Protein AF-A0A401GSC4-F1 (afdb_monomer)

Structure (mmCIF, N/CA/C/O backbone):
data_AF-A0A401GSC4-F1
#
_entry.id   AF-A0A401GSC4-F1
#
loop_
_atom_site.group_PDB
_atom_site.id
_atom_site.type_symbol
_atom_site.label_atom_id
_atom_site.label_alt_id
_atom_site.label_comp_id
_atom_site.label_asym_id
_atom_site.label_entity_id
_atom_site.label_seq_id
_atom_site.pdbx_PDB_ins_code
_atom_site.Cartn_x
_atom_site.Cartn_y
_atom_site.Cartn_z
_atom_site.occupancy
_atom_site.B_iso_or_equiv
_atom_site.auth_seq_id
_atom_site.auth_comp_id
_atom_site.auth_asym_id
_atom_site.auth_atom_id
_atom_site.pdbx_PDB_model_num
ATOM 1 N N . MET A 1 1 ? -40.783 -44.993 27.319 1.00 45.28 1 MET A N 1
ATOM 2 C CA . MET A 1 1 ? -39.338 -44.731 27.165 1.00 45.28 1 MET A CA 1
ATOM 3 C C . MET A 1 1 ? -39.199 -43.298 26.694 1.00 45.28 1 MET A C 1
ATOM 5 O O . MET A 1 1 ? -39.657 -42.994 25.603 1.00 45.28 1 MET A O 1
ATOM 9 N N . ALA A 1 2 ? -38.723 -42.415 27.570 1.00 45.34 2 ALA A N 1
ATOM 10 C CA . ALA A 1 2 ? -38.662 -40.976 27.348 1.00 45.34 2 ALA A CA 1
ATOM 11 C C . ALA A 1 2 ? -37.199 -40.558 27.156 1.00 45.34 2 ALA A C 1
ATOM 13 O O . ALA A 1 2 ? -36.375 -40.801 28.032 1.00 45.34 2 ALA A O 1
ATOM 14 N N . THR A 1 3 ? -36.890 -39.932 26.024 1.00 55.84 3 THR A N 1
ATOM 15 C CA . THR A 1 3 ? -35.621 -39.238 25.776 1.00 55.84 3 THR A CA 1
ATOM 16 C C . THR A 1 3 ? -35.940 -37.777 25.485 1.00 55.84 3 THR A C 1
ATOM 18 O O . THR A 1 3 ? -36.139 -37.391 24.335 1.00 55.84 3 THR A O 1
ATOM 21 N N . GLY A 1 4 ? -36.052 -36.985 26.552 1.00 47.22 4 GLY A N 1
ATOM 22 C CA . GLY A 1 4 ? -36.104 -35.527 26.499 1.00 47.22 4 GLY A CA 1
ATOM 23 C C . GLY A 1 4 ? -34.688 -34.973 26.601 1.00 47.22 4 GLY A C 1
ATOM 24 O O . GLY A 1 4 ? -34.132 -34.895 27.691 1.00 47.22 4 GLY A O 1
ATOM 25 N N . LEU A 1 5 ? -34.091 -34.638 25.459 1.00 50.06 5 LEU A N 1
ATOM 26 C CA . LEU A 1 5 ? -32.843 -33.882 25.374 1.00 50.06 5 LEU A CA 1
ATOM 27 C C . LEU A 1 5 ? -33.224 -32.409 25.202 1.00 50.06 5 LEU A C 1
ATOM 29 O O . LEU A 1 5 ? -33.290 -31.889 24.089 1.00 50.06 5 LEU A O 1
ATOM 33 N N . GLU A 1 6 ? -33.537 -31.750 26.316 1.00 52.38 6 GLU A N 1
ATOM 34 C CA . GLU A 1 6 ? -33.674 -30.298 26.338 1.00 52.38 6 GLU A CA 1
ATOM 35 C C . GLU A 1 6 ? -32.296 -29.675 26.090 1.00 52.38 6 GLU A C 1
ATOM 37 O O . GLU A 1 6 ? -31.413 -29.683 26.948 1.00 52.38 6 GLU A O 1
ATOM 42 N N . ARG A 1 7 ? -32.098 -29.128 24.884 1.00 47.34 7 ARG A N 1
ATOM 43 C CA . ARG A 1 7 ? -31.024 -28.170 24.586 1.00 47.34 7 ARG A CA 1
ATOM 44 C C . ARG A 1 7 ? -31.335 -26.850 25.294 1.00 47.34 7 ARG A C 1
ATOM 46 O O . ARG A 1 7 ? -31.703 -25.866 24.664 1.00 47.34 7 ARG A O 1
ATOM 53 N N . GLY A 1 8 ? -31.214 -26.849 26.614 1.00 58.56 8 GLY A N 1
ATOM 54 C CA . GLY A 1 8 ? -31.283 -25.661 27.448 1.00 58.56 8 GLY A CA 1
ATOM 55 C C . GLY A 1 8 ? -29.881 -25.216 27.829 1.00 58.56 8 GLY A C 1
ATOM 56 O O . GLY A 1 8 ? -29.339 -25.688 28.818 1.00 58.56 8 GLY A O 1
ATOM 57 N N . SER A 1 9 ? -29.291 -24.313 27.051 1.00 44.72 9 SER A N 1
ATOM 58 C CA . SER A 1 9 ? -28.415 -23.280 27.609 1.00 44.72 9 SER A CA 1
ATOM 59 C C . SER A 1 9 ? -28.206 -22.204 26.553 1.00 44.72 9 SER A C 1
ATOM 61 O O . SER A 1 9 ? -27.249 -22.226 25.778 1.00 44.72 9 SER A O 1
ATOM 63 N N . ALA A 1 10 ? -29.149 -21.263 26.502 1.00 51.91 10 ALA A N 1
ATOM 64 C CA . ALA A 1 10 ? -28.854 -19.927 26.018 1.00 51.91 10 ALA A CA 1
ATOM 65 C C . ALA A 1 10 ? -27.841 -19.340 27.007 1.00 51.91 10 ALA A C 1
ATOM 67 O O . ALA A 1 10 ? -28.217 -18.726 28.002 1.00 51.91 10 ALA A O 1
ATOM 68 N N . ALA A 1 11 ? -26.557 -19.638 26.797 1.00 56.50 11 ALA A N 1
ATOM 69 C CA . ALA A 1 11 ? -25.490 -18.994 27.536 1.00 56.50 11 ALA A CA 1
ATOM 70 C C . ALA A 1 11 ? -25.686 -17.494 27.327 1.00 56.50 11 ALA A C 1
ATOM 72 O O . ALA A 1 11 ? -25.583 -17.023 26.192 1.00 56.50 11 ALA A O 1
ATOM 73 N N . ALA A 1 12 ? -26.059 -16.791 28.400 1.00 60.50 12 ALA A N 1
ATOM 74 C CA . ALA A 1 12 ? -26.180 -15.345 28.410 1.00 60.50 12 ALA A CA 1
ATOM 75 C C . ALA A 1 12 ? -24.903 -14.794 27.776 1.00 60.50 12 ALA A C 1
ATOM 77 O O . ALA A 1 12 ? -23.806 -15.007 28.302 1.00 60.50 12 ALA A O 1
ATOM 78 N N . GLN A 1 13 ? -25.028 -14.223 26.575 1.00 61.62 13 GLN A N 1
ATOM 79 C CA . GLN A 1 13 ? -23.869 -13.657 25.910 1.00 61.62 13 GLN A CA 1
ATOM 80 C C . GLN A 1 13 ? -23.331 -12.558 26.830 1.00 61.62 13 GLN A C 1
ATOM 82 O O . GLN A 1 13 ? -24.131 -11.780 27.347 1.00 61.62 13 GLN A O 1
ATOM 87 N N . PRO A 1 14 ? -22.016 -12.532 27.102 1.00 68.69 14 PRO A N 1
ATOM 88 C CA . PRO A 1 14 ? -21.439 -11.524 27.979 1.00 68.69 14 PRO A CA 1
ATOM 89 C C . PRO A 1 14 ? -21.800 -10.133 27.458 1.00 68.69 14 PRO A C 1
ATOM 91 O O . PRO A 1 14 ? -21.720 -9.913 26.246 1.00 68.69 14 PRO A O 1
ATOM 94 N N . ASP A 1 15 ? -22.165 -9.216 28.362 1.00 88.50 15 ASP A N 1
ATOM 95 C CA . ASP A 1 15 ? -22.491 -7.836 28.006 1.00 88.50 15 ASP A CA 1
ATOM 96 C C . ASP A 1 15 ? -21.295 -7.241 27.263 1.00 88.50 15 ASP A C 1
ATOM 98 O O . ASP A 1 15 ? -20.204 -7.057 27.817 1.00 88.50 15 ASP A O 1
ATOM 102 N N . ALA A 1 16 ? -21.482 -7.025 25.970 1.00 92.38 16 ALA A N 1
ATOM 103 C CA . ALA A 1 16 ? -20.503 -6.447 25.077 1.00 92.38 16 ALA A CA 1
ATOM 104 C C . ALA A 1 16 ? -20.926 -5.014 24.777 1.00 92.38 16 ALA A C 1
ATOM 106 O O . ALA A 1 16 ? -22.113 -4.725 24.675 1.00 92.38 16 ALA A O 1
ATOM 107 N N . VAL A 1 17 ? -19.962 -4.111 24.646 1.00 93.88 17 VAL A N 1
ATOM 108 C CA . VAL A 1 17 ? -20.223 -2.710 24.315 1.00 93.88 17 VAL A CA 1
ATOM 109 C C . VAL A 1 17 ? -19.241 -2.288 23.234 1.00 93.88 17 VAL A C 1
ATOM 111 O O . VAL A 1 17 ? -18.051 -2.598 23.315 1.00 93.88 17 VAL A O 1
ATOM 114 N N . ILE A 1 18 ? -19.736 -1.591 22.214 1.00 92.25 18 ILE A N 1
ATOM 115 C CA . ILE A 1 18 ? -18.874 -0.905 21.250 1.00 92.25 18 ILE A CA 1
ATOM 116 C C . ILE A 1 18 ? -18.340 0.349 21.945 1.00 92.25 18 ILE A C 1
ATOM 118 O O . ILE A 1 18 ? -19.120 1.161 22.446 1.00 92.25 18 ILE A O 1
ATOM 122 N N . ILE A 1 19 ? -17.018 0.465 22.032 1.00 92.19 19 ILE A N 1
ATOM 123 C 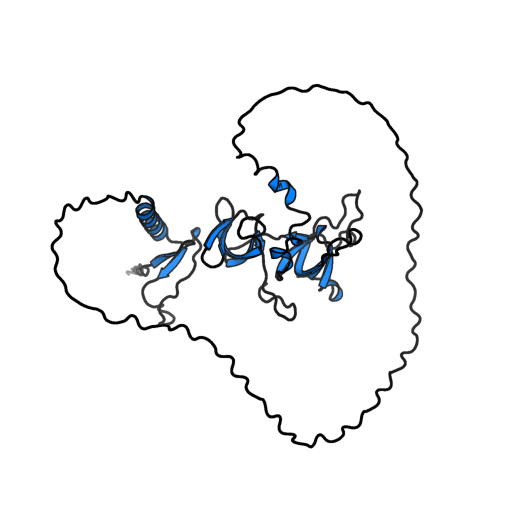CA . ILE A 1 19 ? -16.339 1.547 22.756 1.00 92.19 19 ILE A CA 1
ATOM 124 C C . ILE A 1 19 ? -15.674 2.568 21.832 1.00 92.19 19 ILE A C 1
ATOM 126 O O . ILE A 1 19 ? -15.316 3.638 22.315 1.00 92.19 19 ILE A O 1
ATOM 130 N N . ASP A 1 20 ? -15.525 2.262 20.539 1.00 86.69 20 ASP A N 1
ATOM 131 C CA . ASP A 1 20 ? -14.854 3.142 19.578 1.00 86.69 20 ASP A CA 1
ATOM 132 C C . ASP A 1 20 ? -15.387 2.988 18.143 1.00 86.69 20 ASP A C 1
ATOM 134 O O . ASP A 1 20 ? -16.006 1.976 17.787 1.00 86.69 20 ASP A O 1
ATOM 138 N N . GLU A 1 21 ? -15.119 4.003 17.322 1.00 73.94 21 GLU A N 1
ATOM 139 C CA . GLU A 1 21 ? -15.424 4.038 15.895 1.00 73.94 21 GLU A CA 1
ATOM 140 C C . GLU A 1 21 ? -14.630 2.968 15.136 1.00 73.94 21 GLU A C 1
ATOM 142 O O . GLU A 1 21 ? -13.424 2.821 15.317 1.00 73.94 21 GLU A O 1
ATOM 147 N N . GLY A 1 22 ? -15.316 2.195 14.289 1.00 72.12 22 GLY A N 1
ATOM 148 C CA . GLY A 1 22 ? -14.772 0.987 13.654 1.00 72.12 22 GLY A CA 1
ATOM 149 C C . GLY A 1 22 ? -15.063 -0.309 14.417 1.00 72.12 22 GLY A C 1
ATOM 150 O O . GLY A 1 22 ? -14.429 -1.321 14.146 1.00 72.12 22 GLY A O 1
ATOM 151 N N . PHE A 1 23 ? -16.011 -0.289 15.364 1.00 84.56 23 PHE A N 1
ATOM 152 C CA . PHE A 1 23 ? -16.524 -1.478 16.059 1.00 84.56 23 PHE A CA 1
ATOM 153 C C . PHE A 1 23 ? -15.487 -2.160 16.963 1.00 84.56 23 PHE A C 1
ATOM 155 O O . PHE A 1 23 ? -15.374 -3.389 17.013 1.00 84.56 23 PHE A O 1
ATOM 162 N N . LEU A 1 24 ? -14.747 -1.359 17.738 1.00 87.56 24 LEU A N 1
ATOM 163 C CA . LEU A 1 24 ? -13.958 -1.877 18.854 1.00 87.56 24 LEU A CA 1
ATOM 164 C C . LEU A 1 24 ? -14.914 -2.352 19.949 1.00 87.56 24 LEU A C 1
ATOM 166 O O . LEU A 1 24 ? -15.551 -1.545 20.626 1.00 87.56 24 LEU A O 1
ATOM 170 N N . ILE A 1 25 ? -15.023 -3.665 20.120 1.00 92.62 25 ILE A N 1
ATOM 171 C CA . ILE A 1 25 ? -15.904 -4.273 21.111 1.00 92.62 25 ILE A CA 1
ATOM 172 C C . ILE A 1 25 ? -15.106 -4.587 22.370 1.00 92.62 25 ILE A C 1
ATOM 174 O O . ILE A 1 25 ? -14.106 -5.313 22.337 1.00 92.62 25 ILE A O 1
ATOM 178 N N . GLN A 1 26 ? -15.600 -4.098 23.504 1.00 94.25 26 GLN A N 1
ATOM 179 C CA . GLN A 1 26 ? -15.163 -4.516 24.825 1.00 94.25 26 GLN A CA 1
ATOM 180 C C . GLN A 1 26 ? -16.230 -5.414 25.445 1.00 94.25 26 GLN A C 1
ATOM 182 O O . GLN A 1 26 ? -17.371 -5.005 25.655 1.00 94.25 26 GLN A O 1
ATOM 187 N N . ARG A 1 27 ? -15.854 -6.661 25.733 1.00 93.81 27 ARG A N 1
ATOM 188 C CA . ARG A 1 27 ? -16.702 -7.600 26.472 1.00 93.81 27 ARG A CA 1
ATOM 189 C C . ARG A 1 27 ? -16.442 -7.428 27.960 1.00 93.81 27 ARG A C 1
ATOM 191 O O . ARG A 1 27 ? -15.291 -7.330 28.380 1.00 93.81 27 ARG A O 1
ATOM 198 N N . THR A 1 28 ? -17.498 -7.393 28.756 1.00 92.31 28 THR A N 1
ATOM 199 C CA . THR A 1 28 ? -17.368 -7.411 30.212 1.00 92.31 28 THR A CA 1
ATOM 200 C C . THR A 1 28 ? -17.049 -8.824 30.709 1.00 92.31 28 THR A C 1
ATOM 202 O O . THR A 1 28 ? -17.323 -9.830 30.048 1.00 92.31 28 THR A O 1
ATOM 205 N N . GLY A 1 29 ? -16.421 -8.905 31.883 1.00 92.12 29 GLY A N 1
ATOM 206 C CA . GLY A 1 29 ? -16.076 -10.168 32.529 1.00 92.12 29 GLY A CA 1
ATOM 207 C C . GLY A 1 29 ? -14.734 -10.762 32.096 1.00 92.12 29 GLY A C 1
ATOM 208 O O . GLY A 1 29 ? -13.830 -10.076 31.615 1.00 92.12 29 GLY A O 1
ATOM 209 N N . VAL A 1 30 ? -14.600 -12.064 32.329 1.00 92.62 30 VAL A N 1
ATOM 210 C CA . VAL A 1 30 ? -13.353 -12.822 32.190 1.00 92.62 30 VAL A CA 1
ATOM 211 C C . VAL A 1 30 ? -13.537 -13.878 31.106 1.00 92.62 30 VAL A C 1
ATOM 213 O O . VAL A 1 30 ? -14.589 -14.513 31.018 1.00 92.62 30 VAL A O 1
ATOM 216 N N . ASN A 1 31 ? -12.530 -14.070 30.261 1.00 89.56 31 ASN A N 1
ATOM 217 C CA . ASN A 1 31 ? -12.536 -15.127 29.265 1.00 89.56 31 ASN A CA 1
ATOM 218 C C . ASN A 1 31 ? -12.469 -16.489 29.981 1.00 89.56 31 ASN A C 1
ATOM 220 O O . ASN A 1 31 ? -11.469 -16.776 30.640 1.00 89.56 31 ASN A O 1
ATOM 224 N N . PRO A 1 32 ? -13.486 -17.360 29.841 1.00 89.94 32 PRO A N 1
ATOM 225 C CA . PRO A 1 32 ? -13.549 -18.616 30.587 1.00 89.94 32 PRO A CA 1
ATOM 226 C C . PRO A 1 32 ? -12.436 -19.598 30.206 1.00 89.94 32 PRO A C 1
ATOM 228 O O . PRO A 1 32 ? -12.174 -20.536 30.951 1.00 89.94 32 PRO A O 1
ATOM 231 N N . ARG A 1 33 ? -11.782 -19.406 29.051 1.00 90.44 33 ARG A N 1
ATOM 232 C CA . ARG A 1 33 ? -10.665 -20.252 28.614 1.00 90.44 33 ARG A CA 1
ATOM 233 C C . ARG A 1 33 ? -9.335 -19.840 29.231 1.00 90.44 33 ARG A C 1
ATOM 235 O O . ARG A 1 33 ? -8.511 -20.710 29.482 1.00 90.44 33 ARG A O 1
ATOM 242 N N . THR A 1 34 ? -9.108 -18.542 29.429 1.00 94.50 34 THR A N 1
ATOM 243 C CA . THR A 1 34 ? -7.803 -18.022 29.872 1.00 94.50 34 THR A CA 1
ATOM 244 C C . THR A 1 34 ? -7.803 -17.541 31.318 1.00 94.50 34 THR A C 1
ATOM 246 O O . THR A 1 34 ? -6.740 -17.443 31.915 1.00 94.50 34 THR A O 1
ATOM 249 N N . GLY A 1 35 ? -8.968 -17.227 31.892 1.00 95.50 35 GLY A N 1
ATOM 250 C CA . GLY A 1 35 ? -9.061 -16.583 33.203 1.00 95.50 35 GLY A CA 1
ATOM 251 C C . GLY A 1 35 ? -8.652 -15.104 33.198 1.00 95.50 35 GLY A C 1
ATOM 252 O O . GLY A 1 35 ? -8.627 -14.481 34.256 1.00 95.50 35 GLY A O 1
ATOM 253 N N . GLU A 1 36 ? -8.369 -14.518 32.030 1.00 94.25 36 GLU A N 1
ATOM 254 C CA . GLU A 1 36 ? -8.014 -13.102 31.884 1.00 94.25 36 GLU A CA 1
ATOM 255 C C . GLU A 1 36 ? -9.224 -12.250 31.484 1.00 94.25 36 GLU A C 1
ATOM 257 O O . GLU A 1 36 ? -10.147 -12.731 30.822 1.00 94.25 36 GLU A O 1
ATOM 262 N N . ALA A 1 37 ? -9.215 -10.965 31.849 1.00 93.12 37 ALA A N 1
ATOM 263 C CA . ALA A 1 37 ? -10.207 -10.014 31.355 1.00 93.12 37 ALA A CA 1
ATOM 264 C C . ALA A 1 37 ? -10.185 -9.961 29.819 1.00 93.12 37 ALA A C 1
ATOM 266 O O . ALA A 1 37 ? -9.120 -10.023 29.195 1.00 93.12 37 ALA A O 1
ATOM 267 N N . TRP A 1 38 ? -11.359 -9.831 29.199 1.00 91.38 38 TRP A N 1
ATOM 268 C CA . TRP A 1 38 ? -11.434 -9.680 27.749 1.00 91.38 38 TRP A CA 1
ATOM 269 C C . TRP A 1 38 ? -10.699 -8.413 27.309 1.00 91.38 38 TRP A C 1
ATOM 271 O O . TRP A 1 38 ? -11.028 -7.302 27.729 1.00 91.38 38 TRP A O 1
ATOM 281 N N . LYS A 1 39 ? -9.708 -8.576 26.431 1.00 92.94 39 LYS 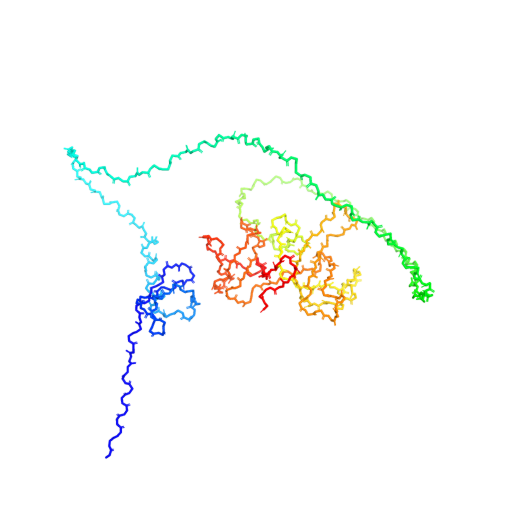A N 1
ATOM 282 C CA . LYS A 1 39 ? -9.073 -7.441 25.761 1.00 92.94 39 LYS A CA 1
ATOM 283 C C . LYS A 1 39 ? -10.048 -6.870 24.725 1.00 92.94 39 LYS A C 1
ATOM 285 O O . LYS A 1 39 ? -10.716 -7.663 24.054 1.00 92.94 39 LYS A O 1
ATOM 290 N N . PRO A 1 40 ? -10.137 -5.536 24.574 1.00 92.62 40 PRO A N 1
ATOM 291 C CA . PRO A 1 40 ? -10.876 -4.935 23.474 1.00 92.62 40 PRO A CA 1
ATOM 292 C C . PRO A 1 40 ? -10.409 -5.514 22.138 1.00 92.62 40 PRO A C 1
ATOM 294 O O . PRO A 1 40 ? -9.207 -5.675 21.913 1.00 92.62 40 PRO A O 1
ATOM 297 N N . CYS A 1 41 ? -11.355 -5.850 21.271 1.00 88.25 41 CYS A N 1
ATOM 298 C CA . CYS A 1 41 ? -11.066 -6.445 19.973 1.00 88.25 41 CYS A CA 1
ATOM 299 C C . CYS A 1 41 ? -11.886 -5.769 18.881 1.00 88.25 41 CYS A C 1
ATOM 301 O O . CYS A 1 41 ? -13.041 -5.402 19.090 1.00 88.25 41 CYS A O 1
ATOM 303 N N . TRP A 1 42 ? -11.258 -5.578 17.728 1.00 84.00 42 TRP A N 1
ATOM 304 C CA . TRP A 1 42 ? -11.917 -5.046 16.545 1.00 84.00 42 TRP A CA 1
ATOM 305 C C . TRP A 1 42 ? -12.767 -6.153 15.922 1.00 84.00 42 TRP A C 1
ATOM 307 O O . TRP A 1 42 ? -12.279 -7.271 15.747 1.00 84.00 42 TRP A O 1
ATOM 317 N N . VAL A 1 43 ? -14.030 -5.854 15.630 1.00 85.69 43 VAL A N 1
ATOM 318 C CA . VAL A 1 43 ? -14.967 -6.791 14.999 1.00 85.69 43 VAL A CA 1
ATOM 319 C C . VAL A 1 43 ? -15.482 -6.157 13.717 1.00 85.69 43 VAL A C 1
ATOM 321 O O . VAL A 1 43 ? -15.811 -4.981 13.711 1.00 85.69 43 VAL A O 1
ATOM 324 N N . ILE A 1 44 ? -15.557 -6.919 12.628 1.00 79.12 44 ILE A N 1
ATOM 325 C CA . ILE A 1 44 ? -16.115 -6.415 11.368 1.00 79.12 44 ILE A CA 1
ATOM 326 C C . ILE A 1 44 ? -17.598 -6.101 11.602 1.00 79.12 44 ILE A C 1
ATOM 328 O O . ILE A 1 44 ? -18.304 -6.903 12.213 1.00 79.12 44 ILE A O 1
ATOM 332 N N . ARG A 1 45 ? -18.106 -4.969 11.106 1.00 83.12 45 ARG A N 1
ATOM 333 C CA . ARG A 1 45 ? -19.507 -4.554 11.307 1.00 83.12 45 ARG A CA 1
ATOM 334 C C . ARG A 1 45 ? -20.527 -5.627 10.954 1.00 83.12 45 ARG A C 1
ATOM 336 O O . ARG A 1 45 ? -21.491 -5.797 11.693 1.00 83.12 45 ARG A O 1
ATOM 343 N N . ARG A 1 46 ? -20.305 -6.376 9.867 1.00 82.56 46 ARG A N 1
ATOM 344 C CA . ARG A 1 46 ? -21.188 -7.480 9.442 1.00 82.56 46 ARG A CA 1
ATOM 345 C C . ARG A 1 46 ? -21.258 -8.628 10.456 1.00 82.56 46 ARG A C 1
ATOM 347 O O . ARG A 1 46 ? -22.271 -9.314 10.525 1.00 82.56 46 ARG A O 1
ATOM 354 N N . ASP A 1 47 ? -20.206 -8.797 11.253 1.00 85.81 47 ASP A N 1
ATOM 355 C CA . ASP A 1 47 ? -20.109 -9.801 12.316 1.00 85.81 47 ASP A CA 1
ATOM 356 C C . ASP A 1 47 ? -20.516 -9.228 13.683 1.00 85.81 47 ASP A C 1
ATOM 358 O O . ASP A 1 47 ? -20.595 -9.952 14.682 1.00 85.81 47 ASP A O 1
ATOM 362 N N . CYS A 1 48 ? -20.773 -7.920 13.754 1.00 88.19 48 CYS A N 1
ATOM 363 C CA . CYS A 1 48 ? -21.218 -7.264 14.966 1.00 88.19 48 CYS A CA 1
ATOM 364 C C . CYS A 1 48 ? -22.703 -7.590 15.213 1.00 88.19 48 CYS A C 1
ATOM 366 O O . CYS A 1 48 ? -23.536 -7.382 14.326 1.00 88.19 48 CYS A O 1
ATOM 368 N N . PRO A 1 49 ? -23.075 -8.085 16.410 1.00 91.25 49 PRO A N 1
ATOM 369 C CA . PRO A 1 49 ? -24.469 -8.349 16.741 1.00 91.25 49 PRO A CA 1
ATOM 370 C C . PRO A 1 49 ? -25.345 -7.116 16.504 1.00 91.25 49 PRO A C 1
ATOM 372 O O . PRO A 1 49 ? -25.043 -6.028 16.997 1.00 91.25 49 PRO A O 1
ATOM 375 N N . SER A 1 50 ? -26.467 -7.293 15.802 1.00 89.94 50 SER A N 1
ATOM 376 C CA . SER A 1 50 ? -27.374 -6.192 15.447 1.00 89.94 50 SER A CA 1
ATOM 377 C C . SER A 1 50 ? -27.838 -5.390 16.665 1.00 89.94 50 SER A C 1
ATOM 379 O O . SER A 1 50 ? -27.922 -4.170 16.586 1.00 89.94 50 SER A O 1
ATOM 381 N N . ALA A 1 51 ? -28.036 -6.045 17.813 1.00 90.75 51 ALA A N 1
ATOM 382 C CA . ALA A 1 51 ? -28.368 -5.383 19.073 1.00 90.75 51 ALA A CA 1
ATOM 383 C C . ALA A 1 51 ? -27.302 -4.361 19.517 1.00 90.75 51 ALA A C 1
ATOM 385 O O . ALA A 1 51 ? -27.651 -3.263 19.948 1.00 90.75 51 ALA A O 1
ATOM 386 N N . LEU A 1 52 ? -26.010 -4.684 19.365 1.00 92.25 52 LEU A N 1
ATOM 387 C CA . LEU A 1 52 ? -24.919 -3.758 19.687 1.00 92.25 52 LEU A CA 1
ATOM 388 C C . LEU A 1 52 ? -24.865 -2.602 18.694 1.00 92.25 52 LEU A C 1
ATOM 390 O O . LEU A 1 52 ? -24.677 -1.460 19.104 1.00 92.25 52 LEU A O 1
ATOM 394 N N . LEU A 1 53 ? -25.072 -2.885 17.404 1.00 91.12 53 LEU A N 1
ATOM 395 C CA . LEU A 1 53 ? -25.145 -1.854 16.368 1.00 91.12 53 LEU A CA 1
ATOM 396 C C . LEU A 1 53 ? -26.282 -0.865 16.645 1.00 91.12 53 LEU A C 1
ATOM 398 O O . LEU A 1 53 ? -26.072 0.343 16.566 1.00 91.12 53 LEU A O 1
ATOM 402 N N . THR A 1 54 ? -27.468 -1.357 17.013 1.00 91.94 54 THR A N 1
ATOM 403 C CA . THR A 1 54 ? -28.611 -0.511 17.378 1.00 91.94 54 THR A CA 1
ATOM 404 C C . THR A 1 54 ? -28.291 0.352 18.593 1.00 91.94 54 THR A C 1
ATOM 406 O O . THR A 1 54 ? -28.462 1.566 18.522 1.00 91.94 54 THR A O 1
ATOM 409 N N . GLN A 1 55 ? -27.754 -0.240 19.665 1.00 91.00 55 GLN A N 1
ATOM 410 C CA . GLN A 1 55 ? -27.391 0.496 20.879 1.00 91.00 55 GLN A CA 1
ATOM 411 C C . GLN A 1 55 ? -26.322 1.566 20.611 1.00 91.00 55 GLN A C 1
ATOM 413 O O . GLN A 1 55 ? -26.399 2.682 21.127 1.00 91.00 55 GLN A O 1
ATOM 418 N N . TRP A 1 56 ? -25.318 1.241 19.796 1.00 91.06 56 TRP A N 1
ATOM 419 C CA . TRP A 1 56 ? -24.270 2.176 19.402 1.00 91.06 56 TRP A CA 1
ATOM 420 C C . TRP A 1 56 ? -24.823 3.343 18.581 1.00 91.06 56 TRP A C 1
ATOM 422 O O . TRP A 1 56 ? -24.542 4.500 18.896 1.00 91.06 56 TRP A O 1
ATOM 432 N N . ASN A 1 57 ? -25.655 3.058 17.578 1.00 90.38 57 ASN A N 1
ATOM 433 C CA . ASN A 1 57 ? -26.276 4.083 16.740 1.00 90.38 57 ASN A CA 1
ATOM 434 C C . ASN A 1 57 ? -27.220 4.987 17.545 1.00 90.38 57 ASN A C 1
ATOM 436 O O . ASN A 1 57 ? -27.182 6.204 17.380 1.00 90.38 57 ASN A O 1
ATOM 440 N N . GLU A 1 58 ? -28.012 4.419 18.458 1.00 91.44 58 GLU A N 1
ATOM 441 C CA . GLU A 1 58 ? -28.882 5.176 19.365 1.00 91.44 58 GLU A CA 1
ATOM 442 C C . GLU A 1 58 ? -28.060 6.114 20.260 1.00 91.44 58 GLU A C 1
ATOM 444 O O . GLU A 1 58 ? -28.339 7.312 20.344 1.00 91.44 58 GLU A O 1
ATOM 449 N N . LYS A 1 59 ? -26.966 5.609 20.843 1.00 89.06 59 LYS A N 1
ATOM 450 C CA . LYS A 1 59 ? -26.055 6.411 21.665 1.00 89.06 59 LYS A CA 1
ATOM 451 C C . LYS A 1 59 ? -25.397 7.547 20.873 1.00 89.06 59 LYS A C 1
ATOM 453 O O . LYS A 1 59 ? -25.274 8.649 21.404 1.00 89.06 59 LYS A O 1
ATOM 458 N N . ARG A 1 60 ? -24.997 7.321 19.615 1.00 84.62 60 ARG A N 1
ATOM 459 C CA . ARG A 1 60 ? -24.442 8.383 18.751 1.00 84.62 60 ARG A CA 1
ATOM 460 C C . ARG A 1 60 ? -25.495 9.402 18.331 1.00 84.62 60 ARG A C 1
ATOM 462 O O . ARG A 1 60 ? -25.179 10.590 18.299 1.00 84.62 60 ARG A O 1
ATOM 469 N N . SER A 1 61 ? -26.728 8.965 18.064 1.00 84.25 61 SER A N 1
ATOM 470 C CA . SER A 1 61 ? -27.832 9.871 17.736 1.00 84.25 61 SER A CA 1
ATOM 471 C C . SER A 1 61 ? -27.999 10.920 18.833 1.00 84.25 61 SER A C 1
ATOM 473 O O . SER A 1 61 ? -28.017 12.104 18.515 1.00 84.25 61 SER A O 1
ATOM 475 N N . ILE A 1 62 ? -27.992 10.502 20.105 1.00 82.50 62 ILE A N 1
ATOM 476 C CA . ILE A 1 62 ? -28.119 11.396 21.270 1.00 82.50 62 ILE A CA 1
ATOM 477 C C . ILE A 1 62 ? -26.990 12.437 21.327 1.00 82.50 62 ILE A C 1
ATOM 479 O O . ILE A 1 62 ? -27.239 13.598 21.641 1.00 82.50 62 ILE A O 1
ATOM 483 N N . VAL A 1 63 ? -25.751 12.041 21.016 1.00 79.62 63 VAL A N 1
ATOM 484 C CA . VAL A 1 63 ? -24.590 12.951 21.040 1.00 79.62 63 VAL A CA 1
ATOM 485 C C . VAL A 1 63 ? -24.626 13.940 19.870 1.00 79.62 63 VAL A C 1
ATOM 487 O O . VAL A 1 63 ? -24.265 15.102 20.042 1.00 79.62 63 VAL A O 1
ATOM 490 N N . SER A 1 64 ? -25.076 13.503 18.690 1.00 70.75 64 SER A N 1
ATOM 491 C CA . SER A 1 64 ? -25.177 14.359 17.499 1.00 70.75 64 SER A CA 1
ATOM 492 C C . SER A 1 64 ? -26.327 15.366 17.574 1.00 70.75 64 SER A C 1
ATOM 494 O O . SER A 1 64 ? -26.195 16.490 17.098 1.00 70.75 64 SER A O 1
ATOM 496 N N . SER A 1 65 ? -27.433 15.002 18.227 1.00 68.81 65 SER A N 1
ATOM 497 C CA . SER A 1 65 ? -28.603 15.858 18.411 1.00 68.81 65 SER A CA 1
ATOM 498 C C . SER A 1 65 ? -28.458 16.769 19.626 1.00 68.81 65 SER A C 1
ATOM 500 O O . SER A 1 65 ? -29.434 16.985 20.337 1.00 68.81 65 SER A O 1
ATOM 502 N N . GLY A 1 66 ? -27.246 17.265 19.890 1.00 54.38 66 GLY A N 1
ATOM 503 C CA . GLY A 1 66 ? -26.943 18.225 20.945 1.00 54.38 66 GLY A CA 1
ATOM 504 C C . GLY A 1 66 ? -27.672 19.554 20.741 1.00 54.38 66 GLY A C 1
ATOM 505 O O . GLY A 1 66 ? -27.058 20.581 20.472 1.00 54.38 66 GLY A O 1
ATOM 506 N N . GLU A 1 67 ? -28.989 19.540 20.915 1.00 50.94 67 GLU A N 1
ATOM 507 C CA . GLU A 1 67 ? -29.772 20.653 21.401 1.00 50.94 67 GLU A CA 1
ATOM 508 C C . GLU A 1 67 ? -29.234 20.916 22.809 1.00 50.94 67 GLU A C 1
ATOM 510 O O . GLU A 1 67 ? -29.642 20.301 23.797 1.00 50.94 67 GLU A O 1
ATOM 515 N N . VAL A 1 68 ? -28.215 21.775 22.886 1.00 52.91 68 VAL A N 1
ATOM 516 C CA . VAL A 1 68 ? -27.788 22.395 24.134 1.00 52.91 68 VAL A CA 1
ATOM 517 C C . VAL A 1 68 ? -28.999 23.178 24.619 1.00 52.91 68 VAL A C 1
ATOM 519 O O . VAL A 1 68 ? -29.171 24.351 24.290 1.00 52.91 68 VAL A O 1
ATOM 522 N N . LYS A 1 69 ? -29.880 22.522 25.377 1.00 51.72 69 LYS A N 1
ATOM 523 C CA . LYS A 1 69 ? -30.807 23.227 26.246 1.00 51.72 69 LYS A CA 1
ATOM 524 C C . LYS A 1 69 ? -29.921 23.967 27.232 1.00 51.72 69 LYS A C 1
ATOM 526 O O . LYS A 1 69 ? -29.435 23.390 28.199 1.00 51.72 69 LYS A O 1
ATOM 531 N N . GLN A 1 70 ? -29.649 25.233 26.918 1.00 47.03 70 GLN A N 1
ATOM 532 C CA . GLN A 1 70 ? -29.271 26.228 27.904 1.00 47.03 70 GLN A CA 1
ATOM 533 C C . GLN A 1 70 ? -30.398 26.229 28.929 1.00 47.03 70 GLN A C 1
ATOM 535 O O . GLN A 1 70 ? -31.428 26.877 28.755 1.00 47.03 70 GLN A O 1
ATOM 540 N N . GLU A 1 71 ? -30.237 25.405 29.953 1.00 52.59 71 GLU A N 1
ATOM 541 C CA . GLU A 1 71 ? -31.029 25.474 31.159 1.00 52.59 71 GLU A CA 1
ATOM 542 C C . GLU A 1 71 ? -30.683 26.830 31.776 1.00 52.59 71 GLU A C 1
ATOM 544 O O . GLU A 1 71 ? -29.585 27.051 32.288 1.00 52.59 71 GLU A O 1
ATOM 549 N N . ALA A 1 72 ? -31.572 27.798 31.549 1.00 52.41 72 ALA A N 1
ATOM 550 C CA . ALA A 1 72 ? -31.504 29.128 32.118 1.00 52.41 72 ALA A CA 1
ATOM 551 C C . ALA A 1 72 ? -31.715 28.996 33.628 1.00 52.41 72 ALA A C 1
ATOM 553 O O . ALA A 1 72 ? -32.839 29.074 34.119 1.00 52.41 72 ALA A O 1
ATOM 554 N N . ASP A 1 73 ? -30.629 28.725 34.344 1.00 50.66 73 ASP A N 1
ATOM 555 C CA . ASP A 1 73 ? -30.625 28.676 35.796 1.00 50.66 73 ASP A CA 1
ATOM 556 C C . ASP A 1 73 ? -30.455 30.101 36.340 1.00 50.66 73 ASP A C 1
ATOM 558 O O . ASP A 1 73 ? -29.350 30.631 36.495 1.00 50.66 73 ASP A O 1
ATOM 562 N N . ASP A 1 74 ? -31.598 30.746 36.574 1.00 57.66 74 ASP A N 1
ATOM 563 C CA . ASP A 1 74 ? -31.744 31.959 37.377 1.00 57.66 74 ASP A CA 1
ATOM 564 C C . ASP A 1 74 ? -31.498 31.606 38.859 1.00 57.66 74 ASP A C 1
ATOM 566 O O . ASP A 1 74 ? -32.422 31.528 39.671 1.00 57.66 74 ASP A O 1
ATOM 570 N N . THR A 1 75 ? -30.231 31.392 39.233 1.00 51.53 75 THR A N 1
ATOM 571 C CA . THR A 1 75 ? -29.843 31.204 40.641 1.00 51.53 75 THR A CA 1
ATOM 572 C C . THR A 1 75 ? -28.976 32.375 41.133 1.00 51.53 75 THR A C 1
ATOM 574 O O . THR A 1 75 ? -27.947 32.693 40.524 1.00 51.53 75 THR A O 1
ATOM 577 N N . PRO A 1 76 ? -29.344 33.055 42.243 1.00 49.12 76 PRO A N 1
ATOM 578 C CA . PRO A 1 76 ? -28.619 34.222 42.723 1.00 49.12 76 PRO A CA 1
ATOM 579 C C . PRO A 1 76 ? -27.273 33.845 43.348 1.00 49.12 76 PRO A C 1
ATOM 581 O O . PRO A 1 76 ? -27.164 32.942 44.175 1.00 49.12 76 PRO A O 1
ATOM 584 N N . LYS A 1 77 ? -26.251 34.631 42.997 1.00 48.22 77 LYS A N 1
ATOM 585 C CA . LYS A 1 77 ? -24.903 34.604 43.574 1.00 48.22 77 LYS A CA 1
ATOM 586 C C . LYS A 1 77 ? -24.951 34.766 45.097 1.00 48.22 77 LYS A C 1
ATOM 588 O O . LYS A 1 77 ? -25.194 35.867 45.590 1.00 48.22 77 LYS A O 1
ATOM 593 N N . LEU A 1 78 ? -24.595 33.711 45.828 1.00 41.16 78 LEU A N 1
ATOM 594 C CA . LEU A 1 78 ? -24.121 33.819 47.204 1.00 41.16 78 LEU A CA 1
ATOM 595 C C . LEU A 1 78 ? -22.688 33.297 47.310 1.00 41.16 78 LEU A C 1
ATOM 597 O O . LEU A 1 78 ? -22.375 32.150 47.008 1.00 41.16 78 LEU A O 1
ATOM 601 N N . LEU A 1 79 ? -21.828 34.217 47.735 1.00 45.19 79 LEU A N 1
ATOM 602 C CA . LEU A 1 79 ? -20.458 34.009 48.172 1.00 45.19 79 LEU A CA 1
ATOM 603 C C . LEU A 1 79 ? -20.427 33.053 49.368 1.00 45.19 79 LEU A C 1
ATOM 605 O O . LEU A 1 79 ? -21.021 33.377 50.393 1.00 45.19 79 LEU A O 1
ATOM 609 N N . LEU A 1 80 ? -19.658 31.964 49.295 1.00 39.41 80 LEU A N 1
ATOM 610 C CA . LEU A 1 80 ? -18.997 31.400 50.475 1.00 39.41 80 LEU A CA 1
ATOM 611 C C . LEU A 1 80 ? -17.830 30.478 50.099 1.00 39.41 80 LEU A C 1
ATOM 613 O O . LEU A 1 80 ? -17.952 29.549 49.308 1.00 39.41 80 LEU A O 1
ATOM 617 N N . ASN A 1 81 ? -16.686 30.793 50.703 1.00 42.75 81 ASN A N 1
ATOM 618 C CA . ASN A 1 81 ? -15.417 30.080 50.639 1.00 42.75 81 ASN A CA 1
ATOM 619 C C . ASN A 1 81 ? -15.481 28.716 51.347 1.00 42.75 81 ASN A C 1
ATOM 621 O O . ASN A 1 81 ? -15.961 28.633 52.473 1.00 42.75 81 ASN A O 1
ATOM 625 N N . SER A 1 82 ? -14.895 27.689 50.733 1.00 39.66 82 SER A N 1
ATOM 626 C CA . SER A 1 82 ? -14.084 26.594 51.318 1.00 39.66 82 SER A CA 1
ATOM 627 C C . SER A 1 82 ? -13.919 25.552 50.198 1.00 39.66 82 SER A C 1
ATOM 629 O O . SER A 1 82 ? -14.887 25.187 49.553 1.00 39.66 82 SER A O 1
ATOM 631 N N . GLY A 1 83 ? -12.735 25.149 49.750 1.00 38.91 83 GLY A N 1
ATOM 632 C CA . GLY A 1 83 ? -11.578 24.713 50.512 1.00 38.91 83 GLY A CA 1
ATOM 633 C C . GLY A 1 83 ? -11.468 23.198 50.341 1.00 38.91 83 GLY A C 1
ATOM 634 O O . GLY A 1 83 ? -11.985 22.489 51.186 1.00 38.91 83 GLY A O 1
ATOM 635 N N . ILE A 1 84 ? -10.844 22.741 49.245 1.00 37.75 84 ILE A N 1
ATOM 636 C CA . ILE A 1 84 ? -10.063 21.494 49.091 1.00 37.75 84 ILE A CA 1
ATOM 637 C C . ILE A 1 84 ? -9.172 21.709 47.853 1.00 37.75 84 ILE A C 1
ATOM 639 O O . ILE A 1 84 ? -9.552 21.475 46.710 1.00 37.75 84 ILE A O 1
ATOM 643 N N . ASP A 1 85 ? -7.976 22.223 48.122 1.00 41.34 85 ASP A N 1
ATOM 644 C CA . ASP A 1 85 ? -6.795 22.148 47.267 1.00 41.34 85 ASP A CA 1
ATOM 645 C C . ASP A 1 85 ? -5.955 20.980 47.789 1.00 41.34 85 ASP A C 1
ATOM 647 O O . ASP A 1 85 ? -5.300 21.143 48.814 1.00 41.34 85 ASP A O 1
ATOM 651 N N . VAL A 1 86 ? -5.931 19.821 47.121 1.00 41.72 86 VAL A N 1
ATOM 652 C CA . VAL A 1 86 ? -4.799 18.878 47.213 1.00 41.72 86 VAL A CA 1
ATOM 653 C C . VAL A 1 86 ? -4.694 18.065 45.915 1.00 41.72 86 VAL A C 1
ATOM 655 O O . VAL A 1 86 ? -5.642 17.415 45.493 1.00 41.72 86 VAL A O 1
ATOM 658 N N . LEU A 1 87 ? -3.473 18.033 45.368 1.00 43.78 87 LEU A N 1
ATOM 659 C CA . LEU A 1 87 ? -2.933 17.079 44.384 1.00 43.78 87 LEU A CA 1
ATOM 660 C C . LEU A 1 87 ? -2.945 17.444 42.883 1.00 43.78 87 LEU A C 1
ATOM 662 O O . LEU A 1 87 ? -3.269 16.636 42.020 1.00 43.78 87 LEU A O 1
ATOM 666 N N . ARG A 1 88 ? -2.366 18.605 42.550 1.00 38.81 88 ARG A N 1
ATOM 667 C CA . ARG A 1 88 ? -1.586 18.784 41.308 1.00 38.81 88 ARG A CA 1
ATOM 668 C C . ARG A 1 88 ? -0.121 19.077 41.660 1.00 38.81 88 ARG A C 1
ATOM 670 O O . ARG A 1 88 ? 0.267 20.220 41.874 1.00 38.81 88 ARG A O 1
ATOM 677 N N . LYS A 1 89 ? 0.709 18.031 41.749 1.00 39.78 89 LYS A N 1
ATOM 678 C CA . LYS A 1 89 ? 2.180 18.159 41.694 1.00 39.78 89 LYS A CA 1
ATOM 679 C C . LYS A 1 89 ? 2.563 18.179 40.210 1.00 39.78 89 LYS A C 1
ATOM 681 O O . LYS A 1 89 ? 2.288 17.227 39.497 1.00 39.78 89 LYS A O 1
ATOM 686 N N . ARG A 1 90 ? 2.948 19.344 39.682 1.00 37.94 90 ARG A N 1
ATOM 687 C CA . ARG A 1 90 ? 4.347 19.745 39.436 1.00 37.94 90 ARG A CA 1
ATOM 688 C C . ARG A 1 90 ? 5.118 18.736 38.576 1.00 37.94 90 ARG A C 1
ATOM 690 O O . ARG A 1 90 ? 5.872 17.931 39.106 1.00 37.94 90 ARG A O 1
ATOM 697 N N . THR A 1 91 ? 5.018 18.872 37.258 1.00 36.66 91 THR A N 1
ATOM 698 C CA . THR A 1 91 ? 6.152 18.608 36.363 1.00 36.66 91 THR A CA 1
ATOM 699 C C . THR A 1 91 ? 6.825 19.947 36.105 1.00 36.66 91 THR A C 1
ATOM 701 O O . THR A 1 91 ? 6.352 20.762 35.315 1.00 36.66 91 THR A O 1
ATOM 704 N N . ALA A 1 92 ? 7.865 20.213 36.891 1.00 37.91 92 ALA A N 1
ATOM 705 C CA . ALA A 1 92 ? 8.741 21.350 36.702 1.00 37.91 92 ALA A CA 1
ATOM 706 C C . ALA A 1 92 ? 9.531 21.170 35.403 1.00 37.91 92 ALA A C 1
ATOM 708 O O . ALA A 1 92 ? 10.057 20.093 35.126 1.00 37.91 92 ALA A O 1
ATOM 709 N N . SER A 1 93 ? 9.612 22.251 34.641 1.00 45.88 93 SER A N 1
ATOM 710 C CA . SER A 1 93 ? 10.539 22.461 33.542 1.00 45.88 93 SER A CA 1
ATOM 711 C C . SER A 1 93 ? 11.966 22.290 34.068 1.00 45.88 93 SER A C 1
ATOM 713 O O . SER A 1 93 ? 12.470 23.133 34.810 1.00 45.88 93 SER A O 1
ATOM 715 N N . VAL A 1 94 ? 12.607 21.175 33.723 1.00 37.62 94 VAL A N 1
ATOM 716 C CA . VAL A 1 94 ? 14.037 20.969 33.956 1.00 37.62 94 VAL A CA 1
ATOM 717 C C . VAL A 1 94 ? 14.772 21.519 32.742 1.00 37.62 94 VAL A C 1
ATOM 719 O O . VAL A 1 94 ? 14.801 20.904 31.679 1.00 37.62 94 VAL A O 1
ATOM 722 N N . SER A 1 95 ? 15.344 22.710 32.907 1.00 43.44 95 SER A N 1
ATOM 723 C CA . SER A 1 95 ? 16.397 23.219 32.036 1.00 43.44 95 SER A CA 1
ATOM 724 C C . SER A 1 95 ? 17.600 22.286 32.135 1.00 43.44 95 SER A C 1
ATOM 726 O O . SER A 1 95 ? 18.250 22.210 33.179 1.00 43.44 95 SER A O 1
ATOM 728 N N . VAL A 1 96 ? 17.888 21.576 31.048 1.00 45.31 96 VAL A N 1
ATOM 729 C CA . VAL A 1 96 ? 19.103 20.778 30.883 1.00 45.31 96 VAL A CA 1
ATOM 730 C C . VAL A 1 96 ? 20.284 21.743 30.808 1.00 45.31 96 VAL A C 1
ATOM 732 O O . VAL A 1 96 ? 20.507 22.407 29.798 1.00 45.31 96 VAL A O 1
ATOM 735 N N . LYS A 1 97 ? 21.024 21.856 31.915 1.00 39.25 97 LYS A N 1
ATOM 736 C CA . LYS A 1 97 ? 22.401 22.342 31.893 1.00 39.25 97 LYS A CA 1
ATOM 737 C C . LYS A 1 97 ? 23.245 21.247 31.255 1.00 39.25 97 LYS A C 1
ATOM 739 O O . LYS A 1 97 ? 23.308 20.132 31.757 1.00 39.25 97 LYS A O 1
ATOM 744 N N . GLN A 1 98 ? 23.845 21.589 30.127 1.00 44.75 98 GLN A N 1
ATOM 745 C CA . GLN A 1 98 ? 24.840 20.793 29.435 1.00 44.75 98 GLN A CA 1
ATOM 746 C C . GLN A 1 98 ? 26.122 20.816 30.277 1.00 44.75 98 GLN A C 1
ATOM 748 O O . GLN A 1 98 ? 26.889 21.776 30.239 1.00 44.75 98 GLN A O 1
ATOM 753 N N . GLU A 1 99 ? 26.288 19.797 31.112 1.00 45.34 99 GLU A N 1
ATOM 754 C CA . GLU A 1 99 ? 27.520 19.529 31.845 1.00 45.34 99 GLU A CA 1
ATOM 755 C C . GLU A 1 99 ? 28.458 18.786 30.885 1.00 45.34 99 GLU A C 1
ATOM 757 O O . GLU A 1 99 ? 28.157 17.690 30.414 1.00 45.34 99 GLU A O 1
ATOM 762 N N . GLN A 1 100 ? 29.549 19.449 30.500 1.00 42.62 100 GLN A N 1
ATOM 763 C CA . GLN A 1 100 ? 30.670 18.824 29.809 1.00 42.62 100 GLN A CA 1
ATOM 764 C C . GLN A 1 100 ? 31.333 17.845 30.780 1.00 42.62 100 GLN A C 1
ATOM 766 O O . GLN A 1 100 ? 32.120 18.255 31.630 1.00 42.62 100 GLN A O 1
ATOM 771 N N . GLU A 1 101 ? 31.027 16.558 30.645 1.00 48.53 101 GLU A N 1
ATOM 772 C CA . GLU A 1 101 ? 31.889 15.506 31.171 1.00 48.53 101 GLU A CA 1
ATOM 773 C C . GLU A 1 101 ? 33.126 15.393 30.275 1.00 48.53 101 GLU A C 1
ATOM 775 O O . GLU A 1 101 ? 33.094 14.930 29.133 1.00 48.53 101 GLU A O 1
ATOM 780 N N . GLU A 1 102 ? 34.234 15.877 30.820 1.00 48.31 102 GLU A N 1
ATOM 781 C CA . GLU A 1 102 ? 35.589 15.641 30.359 1.00 48.31 102 GLU A CA 1
ATOM 782 C C . GLU A 1 102 ? 35.897 14.141 30.504 1.00 48.31 102 GLU A C 1
ATOM 784 O O . GLU A 1 102 ? 36.241 13.647 31.578 1.00 48.31 102 GLU A O 1
ATOM 789 N N . ILE A 1 103 ? 35.744 13.387 29.411 1.00 45.66 103 ILE A N 1
ATOM 790 C CA . ILE A 1 103 ? 36.203 11.998 29.336 1.00 45.66 103 ILE A CA 1
ATOM 791 C C . ILE A 1 103 ? 37.732 12.021 29.344 1.00 45.66 103 ILE A C 1
ATOM 793 O O . ILE A 1 103 ? 38.395 12.203 28.321 1.00 45.66 103 ILE A O 1
ATOM 797 N N . LYS A 1 104 ? 38.292 11.829 30.536 1.00 53.41 104 LYS A N 1
ATOM 798 C CA . LYS A 1 104 ? 39.702 11.533 30.758 1.00 53.41 104 LYS A CA 1
ATOM 799 C C . LYS A 1 104 ? 39.985 10.131 30.213 1.00 53.41 104 LYS A C 1
ATOM 801 O O . LYS A 1 104 ? 39.715 9.130 30.870 1.00 53.41 104 LYS A O 1
ATOM 806 N N . VAL A 1 105 ? 40.482 10.064 28.980 1.00 46.03 105 VAL A N 1
ATOM 807 C CA . VAL A 1 105 ? 40.980 8.826 28.370 1.00 46.03 105 VAL A CA 1
ATOM 808 C C . VAL A 1 105 ? 42.281 8.454 29.077 1.00 46.03 105 VAL A C 1
ATOM 810 O O . VAL A 1 105 ? 43.317 9.081 28.858 1.00 46.03 105 VAL A O 1
ATOM 813 N N . GLU A 1 106 ? 42.215 7.460 29.962 1.00 49.41 106 GLU A N 1
ATOM 814 C CA . GLU A 1 106 ? 43.409 6.799 30.473 1.00 49.41 106 GLU A CA 1
ATOM 815 C C . GLU A 1 106 ? 44.043 5.963 29.359 1.00 49.41 106 GLU A C 1
ATOM 817 O O . GLU A 1 106 ? 43.472 5.008 28.831 1.00 49.41 106 GLU A O 1
ATOM 822 N N . ASP A 1 107 ? 45.246 6.400 29.005 1.00 51.81 107 ASP A N 1
ATOM 823 C CA . ASP A 1 107 ? 46.246 5.723 28.197 1.00 51.81 107 ASP A CA 1
ATOM 824 C C . ASP A 1 107 ? 46.662 4.417 28.897 1.00 51.81 107 ASP A C 1
ATOM 826 O O . ASP A 1 107 ? 47.466 4.403 29.830 1.00 51.81 107 ASP A O 1
ATOM 830 N N . GLY A 1 108 ? 46.027 3.316 28.492 1.00 44.88 108 GLY A N 1
ATOM 831 C CA . GLY A 1 108 ? 46.290 1.963 28.970 1.00 44.88 108 GLY A CA 1
ATOM 832 C C . GLY A 1 108 ? 46.743 1.082 27.812 1.00 44.88 108 GLY A C 1
ATOM 833 O O . GLY A 1 108 ? 45.944 0.705 26.956 1.00 44.88 108 GLY A O 1
ATOM 834 N N . GLY A 1 109 ? 48.044 0.804 27.789 1.00 49.47 109 GLY A N 1
ATOM 835 C CA . GLY A 1 109 ? 48.760 0.129 26.716 1.00 49.47 109 GLY A CA 1
ATOM 836 C C . GLY A 1 109 ? 48.394 -1.333 26.438 1.00 49.47 109 GLY A C 1
ATOM 837 O O . GLY A 1 109 ? 47.487 -1.934 27.003 1.00 49.47 109 GLY A O 1
ATOM 838 N N . ASP A 1 110 ? 49.206 -1.890 25.540 1.00 52.22 110 ASP A N 1
ATOM 839 C CA . ASP A 1 110 ? 49.259 -3.281 25.088 1.00 52.22 110 ASP A CA 1
ATOM 840 C C . ASP A 1 110 ? 48.174 -3.759 24.115 1.00 52.22 110 ASP A C 1
ATOM 842 O O . ASP A 1 110 ? 47.348 -4.631 24.392 1.00 52.22 110 ASP A O 1
ATOM 846 N N . ARG A 1 111 ? 48.325 -3.335 22.853 1.00 46.41 111 ARG A N 1
ATOM 847 C CA . ARG A 1 111 ? 47.945 -4.177 21.710 1.00 46.41 111 ARG A CA 1
ATOM 848 C C . ARG A 1 111 ? 49.177 -4.642 20.950 1.00 46.41 111 ARG A C 1
ATOM 850 O O . ARG A 1 111 ? 49.803 -3.921 20.176 1.00 46.41 111 ARG A O 1
ATOM 857 N N . LYS A 1 112 ? 49.495 -5.910 21.207 1.00 51.16 112 LYS A N 1
ATOM 858 C CA . LYS A 1 112 ? 50.443 -6.746 20.477 1.00 51.16 112 LYS A CA 1
ATOM 859 C C . LYS A 1 112 ? 50.241 -6.580 18.970 1.00 51.16 112 LYS A C 1
ATOM 861 O O . LYS A 1 112 ? 49.145 -6.784 18.456 1.00 51.16 112 LYS A O 1
ATOM 866 N N . ARG A 1 113 ? 51.342 -6.263 18.281 1.00 51.59 113 ARG A N 1
ATOM 867 C CA . ARG A 1 113 ? 51.524 -6.360 16.827 1.00 51.59 113 ARG A CA 1
ATOM 868 C C . ARG A 1 113 ? 50.965 -7.691 16.312 1.00 51.59 113 ARG A C 1
ATOM 870 O O . ARG A 1 113 ? 51.644 -8.715 16.388 1.00 51.59 113 ARG A O 1
ATOM 877 N N . GLN A 1 114 ? 49.762 -7.668 15.747 1.00 44.31 114 GLN A N 1
ATOM 878 C CA . GLN A 1 114 ? 49.343 -8.699 14.810 1.00 44.31 114 GLN A CA 1
ATOM 879 C C . GLN A 1 114 ? 49.962 -8.382 13.452 1.00 44.31 114 GLN A C 1
ATOM 881 O O . GLN A 1 114 ? 49.773 -7.326 12.855 1.00 44.31 114 GLN A O 1
ATOM 886 N N . LYS A 1 115 ? 50.803 -9.326 13.052 1.00 49.12 115 LYS A N 1
ATOM 887 C CA . LYS A 1 115 ? 51.509 -9.458 11.790 1.00 49.12 115 LYS A CA 1
ATOM 888 C C . LYS A 1 115 ? 50.501 -9.323 10.645 1.00 49.12 115 LYS A C 1
ATOM 890 O O . LYS A 1 115 ? 49.588 -10.132 10.535 1.00 49.12 115 LYS A O 1
ATOM 895 N N . SER A 1 116 ? 50.662 -8.293 9.823 1.00 44.31 116 SER A N 1
ATOM 896 C CA . SER A 1 116 ? 49.922 -8.135 8.578 1.00 44.31 116 SER A CA 1
ATOM 897 C C . SER A 1 116 ? 50.298 -9.276 7.635 1.00 44.31 116 SER A C 1
ATOM 899 O O . SER A 1 116 ? 51.373 -9.293 7.032 1.00 44.31 116 SER A O 1
ATOM 901 N N . GLU A 1 117 ? 49.415 -10.264 7.529 1.00 49.97 117 GLU A N 1
ATOM 902 C CA . GLU A 1 117 ? 49.465 -11.225 6.441 1.00 49.97 117 GLU A CA 1
ATOM 903 C C . GLU A 1 117 ? 49.048 -10.509 5.159 1.00 49.97 117 GLU A C 1
ATOM 905 O O . GLU A 1 117 ? 47.933 -10.024 4.976 1.00 49.97 117 GLU A O 1
ATOM 910 N N . ARG A 1 118 ? 50.050 -10.371 4.299 1.00 47.44 118 ARG A N 1
ATOM 911 C CA . ARG A 1 118 ? 49.978 -9.877 2.937 1.00 47.44 118 ARG A CA 1
ATOM 912 C C . ARG A 1 118 ? 49.085 -10.821 2.134 1.00 47.44 118 ARG A C 1
ATOM 914 O O . ARG A 1 118 ? 49.539 -11.879 1.710 1.00 47.44 118 ARG A O 1
ATOM 921 N N . TRP A 1 119 ? 47.837 -10.428 1.916 1.00 43.97 119 TRP A N 1
ATOM 922 C CA . TRP A 1 119 ? 46.946 -11.094 0.972 1.00 43.97 119 TRP A CA 1
ATOM 923 C C . TRP A 1 119 ? 47.482 -10.891 -0.450 1.00 43.97 119 TRP A C 1
ATOM 925 O O . TRP A 1 119 ? 47.385 -9.810 -1.029 1.00 43.97 119 TRP A O 1
ATOM 935 N N . THR A 1 120 ? 48.112 -11.923 -1.006 1.00 53.03 120 THR A N 1
ATOM 936 C CA . THR A 1 120 ? 48.347 -12.047 -2.448 1.00 53.03 120 THR A CA 1
ATOM 937 C C . THR A 1 120 ? 47.030 -12.389 -3.131 1.00 53.03 120 THR A C 1
ATOM 939 O O . THR A 1 120 ? 46.422 -13.414 -2.829 1.00 53.03 120 THR A O 1
ATOM 942 N N . ALA A 1 121 ? 46.602 -11.524 -4.050 1.00 43.34 121 ALA A N 1
ATOM 943 C CA . ALA A 1 121 ? 45.447 -11.757 -4.904 1.00 43.34 121 ALA A CA 1
ATOM 944 C C . ALA A 1 121 ? 45.640 -13.035 -5.748 1.00 43.34 121 ALA A C 1
ATOM 946 O O . ALA A 1 121 ? 46.703 -13.193 -6.359 1.00 43.34 121 ALA A O 1
ATOM 947 N N . PRO A 1 122 ? 44.645 -13.935 -5.827 1.00 49.84 122 PRO A N 1
ATOM 948 C CA . PRO A 1 122 ? 44.671 -15.016 -6.798 1.00 49.84 122 PRO A CA 1
ATOM 949 C C . PRO A 1 122 ? 44.517 -14.429 -8.208 1.00 49.84 122 PRO A C 1
ATOM 951 O O . PRO A 1 122 ? 43.527 -13.767 -8.522 1.00 49.84 122 PRO A O 1
ATOM 954 N N . GLN A 1 123 ? 45.513 -14.667 -9.065 1.00 46.84 123 GLN A N 1
ATOM 955 C CA . GLN A 1 123 ? 45.374 -14.476 -10.506 1.00 46.84 123 GLN A CA 1
ATOM 956 C C . GLN A 1 123 ? 44.360 -15.498 -11.023 1.00 46.84 123 GLN A C 1
ATOM 958 O O . GLN A 1 123 ? 44.657 -16.688 -11.115 1.00 46.84 123 GLN A O 1
ATOM 963 N N . VAL A 1 124 ? 43.156 -15.030 -11.346 1.00 44.94 124 VAL A N 1
ATOM 964 C CA . VAL A 1 124 ? 42.166 -15.833 -12.060 1.00 44.94 124 VAL A CA 1
ATOM 965 C C . VAL A 1 124 ? 42.551 -15.843 -13.535 1.00 44.94 124 VAL A C 1
ATOM 967 O O . VAL A 1 124 ? 42.699 -14.797 -14.169 1.00 44.94 124 VAL A O 1
ATOM 970 N N . ALA A 1 125 ? 42.765 -17.051 -14.049 1.00 44.59 125 ALA A N 1
ATOM 971 C CA . ALA A 1 125 ? 43.027 -17.328 -15.446 1.00 44.59 125 ALA A CA 1
ATOM 972 C C . ALA A 1 125 ? 41.899 -16.778 -16.332 1.00 44.59 125 ALA A C 1
ATOM 974 O O . ALA A 1 125 ? 40.714 -16.908 -16.026 1.00 44.59 125 ALA A O 1
ATOM 975 N N . ALA A 1 126 ? 42.294 -16.162 -17.444 1.00 43.25 126 ALA A N 1
ATOM 976 C CA . ALA A 1 126 ? 41.396 -15.684 -18.477 1.00 43.25 126 ALA A CA 1
ATOM 977 C C . ALA A 1 126 ? 40.617 -16.861 -19.082 1.00 43.25 126 ALA A C 1
ATOM 979 O O . ALA A 1 126 ? 41.161 -17.645 -19.860 1.00 43.25 126 ALA A O 1
ATOM 980 N N . HIS A 1 127 ? 39.335 -16.965 -18.739 1.00 40.28 127 HIS A N 1
ATOM 981 C CA . HIS A 1 127 ? 38.376 -17.752 -19.499 1.00 40.28 127 HIS A CA 1
ATOM 982 C C . HIS A 1 127 ? 37.774 -16.856 -20.579 1.00 40.28 127 HIS A C 1
ATOM 984 O O . HIS A 1 127 ? 37.198 -15.802 -20.310 1.00 40.28 127 HIS A O 1
ATOM 990 N N . THR A 1 128 ? 37.978 -17.272 -21.821 1.00 42.41 128 THR A N 1
ATOM 991 C CA . THR A 1 128 ? 37.506 -16.651 -23.052 1.00 42.41 128 THR A CA 1
ATOM 992 C C . THR A 1 128 ? 35.977 -16.589 -23.043 1.00 42.41 128 THR A C 1
ATOM 994 O O . THR A 1 128 ? 35.297 -17.571 -23.327 1.00 42.41 128 THR A O 1
ATOM 997 N N . SER A 1 129 ? 35.437 -15.424 -22.686 1.00 45.38 129 SER A N 1
ATOM 998 C CA . SER A 1 129 ? 34.011 -15.111 -22.784 1.00 45.38 129 SER A CA 1
ATOM 999 C C . SER A 1 129 ? 33.590 -15.063 -24.253 1.00 45.38 129 SER A C 1
ATOM 1001 O O . SER A 1 129 ? 34.109 -14.280 -25.052 1.00 45.38 129 SER A O 1
ATOM 1003 N N . SER A 1 130 ? 32.663 -15.947 -24.610 1.00 43.50 130 SER A N 1
ATOM 1004 C CA . SER A 1 130 ? 31.954 -15.955 -25.884 1.00 43.50 130 SER A CA 1
ATOM 1005 C C . SER A 1 130 ? 30.999 -14.761 -25.902 1.00 43.50 130 SER A C 1
ATOM 1007 O O . SER A 1 130 ? 30.040 -14.713 -25.137 1.00 43.50 130 SER A O 1
ATOM 1009 N N . GLN A 1 131 ? 31.280 -13.775 -26.754 1.00 40.28 131 GLN A N 1
ATOM 1010 C CA . GLN A 1 131 ? 30.410 -12.619 -26.954 1.00 40.28 131 GLN A CA 1
ATOM 1011 C C . GLN A 1 131 ? 29.042 -13.047 -27.516 1.00 40.28 131 GLN A C 1
ATOM 1013 O O . GLN A 1 131 ? 29.011 -13.657 -28.587 1.00 40.28 131 GLN A O 1
ATOM 1018 N N . PRO A 1 132 ? 27.910 -12.665 -26.900 1.00 48.53 132 PRO A N 1
ATOM 1019 C CA . PRO A 1 132 ? 26.642 -12.623 -27.609 1.00 48.53 132 PRO A CA 1
ATOM 1020 C C . PRO A 1 132 ? 26.652 -11.445 -28.593 1.00 48.53 132 PRO A C 1
ATOM 1022 O O . PRO A 1 132 ? 26.994 -10.305 -28.265 1.00 48.53 132 PRO A O 1
ATOM 1025 N N . SER A 1 133 ? 26.322 -11.753 -29.842 1.00 49.06 133 SER A N 1
ATOM 1026 C CA . SER A 1 133 ? 26.239 -10.829 -30.968 1.00 49.06 133 SER A CA 1
ATOM 1027 C C . SER A 1 133 ? 25.290 -9.662 -30.688 1.00 49.06 133 SER A C 1
ATOM 1029 O O . SER A 1 133 ? 24.125 -9.858 -30.351 1.00 49.06 133 SER A O 1
ATOM 1031 N N . LYS A 1 134 ? 25.794 -8.443 -30.897 1.00 47.38 134 LYS A N 1
ATOM 1032 C CA . LYS A 1 134 ? 25.043 -7.182 -30.856 1.00 47.38 134 LYS A CA 1
ATOM 1033 C C . LYS A 1 134 ? 23.847 -7.217 -31.827 1.00 47.38 134 LYS A C 1
ATOM 1035 O O . LYS A 1 134 ? 24.061 -7.569 -32.991 1.00 47.38 134 LYS A O 1
ATOM 1040 N N . PRO A 1 135 ? 22.636 -6.777 -31.438 1.00 51.16 135 PRO A N 1
ATOM 1041 C CA . PRO A 1 135 ? 21.587 -6.492 -32.404 1.00 51.16 135 PRO A CA 1
ATOM 1042 C C . PRO A 1 135 ? 21.967 -5.255 -33.230 1.00 51.16 135 PRO A C 1
ATOM 1044 O O . PRO A 1 135 ? 22.354 -4.203 -32.716 1.00 51.16 135 PRO A O 1
ATOM 1047 N N . LYS A 1 136 ? 21.909 -5.427 -34.548 1.00 51.94 136 LYS A N 1
ATOM 1048 C CA . LYS A 1 136 ? 22.206 -4.426 -35.570 1.00 51.94 136 LYS A CA 1
ATOM 1049 C C . LYS A 1 136 ? 21.011 -3.477 -35.689 1.00 51.94 136 LYS A C 1
ATOM 1051 O O . LYS A 1 136 ? 20.063 -3.773 -36.407 1.00 51.94 136 LYS A O 1
ATOM 1056 N N . TRP A 1 137 ? 21.068 -2.346 -34.992 1.00 42.31 137 TRP A N 1
ATOM 1057 C CA . TRP A 1 137 ? 20.141 -1.231 -35.183 1.00 42.31 137 TRP A CA 1
ATOM 1058 C C . TRP A 1 137 ? 20.336 -0.654 -36.591 1.00 42.31 137 TRP A C 1
ATOM 1060 O O . TRP A 1 137 ? 21.394 -0.110 -36.915 1.00 42.31 137 TRP A O 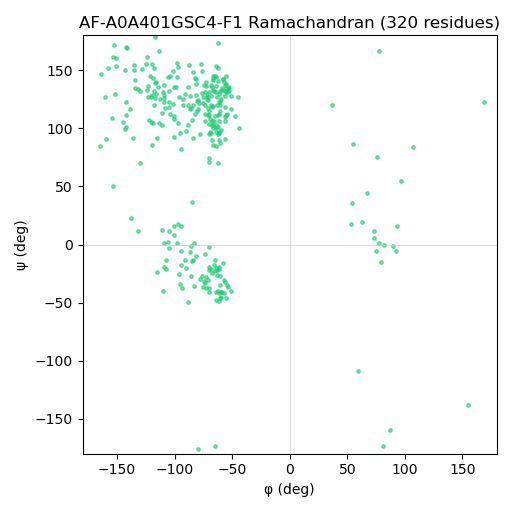1
ATOM 1070 N N . GLY A 1 138 ? 19.344 -0.849 -37.457 1.00 47.09 138 GLY A N 1
ATOM 1071 C CA . GLY A 1 138 ? 19.256 -0.181 -38.753 1.00 47.09 138 GLY A CA 1
ATOM 1072 C C . GLY A 1 138 ? 18.620 1.206 -38.599 1.00 47.09 138 GLY A C 1
ATOM 1073 O O . GLY A 1 138 ? 17.772 1.383 -37.725 1.00 47.09 138 GLY A O 1
ATOM 1074 N N . PRO A 1 139 ? 18.996 2.198 -39.422 1.00 46.84 139 PRO A N 1
ATOM 1075 C CA . PRO A 1 139 ? 18.390 3.522 -39.366 1.00 46.84 139 PRO A CA 1
ATOM 1076 C C . PRO A 1 139 ? 16.974 3.481 -39.958 1.00 46.84 139 PRO A C 1
ATOM 1078 O O . PRO A 1 139 ? 16.803 3.291 -41.165 1.00 46.84 139 PRO A O 1
ATOM 1081 N N . SER A 1 140 ? 15.961 3.677 -39.109 1.00 45.78 140 SER A N 1
ATOM 1082 C CA . SER A 1 140 ? 14.595 3.956 -39.556 1.00 45.78 140 SER A CA 1
ATOM 1083 C C . SER A 1 140 ? 14.524 5.368 -40.127 1.00 45.78 140 SER A C 1
ATOM 1085 O O . SER A 1 140 ? 14.979 6.341 -39.526 1.00 45.78 140 SER A O 1
ATOM 1087 N N . ARG A 1 141 ? 14.001 5.435 -41.349 1.00 44.28 141 ARG A N 1
ATOM 1088 C CA . ARG A 1 141 ? 13.912 6.625 -42.186 1.00 44.28 141 ARG A CA 1
ATOM 1089 C C . ARG A 1 141 ? 12.965 7.668 -41.600 1.00 44.28 141 ARG A C 1
ATOM 1091 O O . ARG A 1 141 ? 11.874 7.361 -41.137 1.00 44.28 141 ARG A O 1
ATOM 1098 N N . SER A 1 142 ? 13.401 8.907 -41.756 1.00 43.25 142 SER A N 1
ATOM 1099 C CA . SER A 1 142 ? 12.677 10.163 -41.635 1.00 43.25 142 SER A CA 1
ATOM 1100 C C . SER A 1 142 ? 11.387 10.185 -42.466 1.00 43.25 142 SER A C 1
ATOM 1102 O O . SER A 1 142 ? 11.415 9.953 -43.675 1.00 43.25 142 SER A O 1
ATOM 1104 N N . GLY A 1 143 ? 10.277 10.535 -41.814 1.00 39.66 143 GLY A N 1
ATOM 1105 C CA . GLY A 1 143 ? 9.023 10.947 -42.437 1.00 39.66 143 GLY A CA 1
ATOM 1106 C C . GLY A 1 143 ? 8.749 12.412 -42.111 1.00 39.66 143 GLY A C 1
ATOM 1107 O O . GLY A 1 143 ? 8.393 12.747 -40.988 1.00 39.66 143 GLY A O 1
ATOM 1108 N N . VAL A 1 144 ? 8.969 13.274 -43.101 1.00 48.91 144 VAL A N 1
ATOM 1109 C CA . VAL A 1 144 ? 8.525 14.671 -43.143 1.00 48.91 144 VAL A CA 1
ATOM 1110 C C . VAL A 1 144 ? 7.006 14.694 -43.306 1.00 48.91 144 VAL A C 1
ATOM 1112 O O . VAL A 1 144 ? 6.489 14.053 -44.218 1.00 48.91 144 VAL A O 1
ATOM 1115 N N . SER A 1 145 ? 6.309 15.479 -42.486 1.00 50.81 145 SER A N 1
ATOM 1116 C CA . SER A 1 145 ? 4.990 16.007 -42.839 1.00 50.81 145 SER A CA 1
ATOM 1117 C C . SER A 1 145 ? 4.862 17.426 -42.300 1.00 50.81 145 SER A C 1
ATOM 1119 O O . SER A 1 145 ? 4.612 17.643 -41.118 1.00 50.81 145 SER A O 1
ATOM 1121 N N . SER A 1 146 ? 5.082 18.380 -43.197 1.00 48.56 146 SER A N 1
ATOM 1122 C CA . SER A 1 146 ? 4.716 19.781 -43.038 1.00 48.56 146 SER A CA 1
ATOM 1123 C C . SER A 1 146 ? 3.275 19.952 -43.504 1.00 48.56 146 SER A C 1
ATOM 1125 O O . SER A 1 146 ? 2.973 19.595 -44.640 1.00 48.56 146 SER A O 1
ATOM 1127 N N . THR A 1 147 ? 2.424 20.554 -42.679 1.00 51.59 147 THR A N 1
ATOM 1128 C CA . THR A 1 147 ? 1.245 21.289 -43.150 1.00 51.59 147 THR A CA 1
ATOM 1129 C C . THR A 1 147 ? 1.022 22.482 -42.233 1.00 51.59 147 THR A C 1
ATOM 1131 O O . THR A 1 147 ? 0.578 22.329 -41.097 1.00 51.59 147 THR A O 1
ATOM 1134 N N . ASP A 1 148 ? 1.369 23.657 -42.756 1.00 48.34 148 ASP A N 1
ATOM 1135 C CA . ASP A 1 148 ? 0.841 24.957 -42.359 1.00 48.34 148 ASP A CA 1
ATOM 1136 C C . ASP A 1 148 ? -0.690 24.937 -42.433 1.00 48.34 148 ASP A C 1
ATOM 1138 O O . ASP A 1 148 ? -1.234 24.485 -43.443 1.00 48.34 148 ASP A O 1
ATOM 1142 N N . THR A 1 149 ? -1.400 25.460 -41.428 1.00 58.03 149 THR A N 1
ATOM 1143 C CA . THR A 1 149 ? -2.747 26.019 -41.641 1.00 58.03 149 THR A CA 1
ATOM 1144 C C . THR A 1 149 ? -3.085 27.077 -40.587 1.00 58.03 149 THR A C 1
ATOM 1146 O O . THR A 1 149 ? -3.286 26.775 -39.416 1.00 58.03 149 THR A O 1
ATOM 1149 N N . ASP A 1 150 ? -3.095 28.310 -41.087 1.00 45.38 150 ASP A N 1
ATOM 1150 C CA . ASP A 1 150 ? -3.903 29.490 -40.772 1.00 45.38 150 ASP A CA 1
ATOM 1151 C C . ASP A 1 150 ? -4.341 29.848 -39.343 1.00 45.38 150 ASP A C 1
ATOM 1153 O O . ASP A 1 150 ? -5.175 29.218 -38.695 1.00 45.38 150 ASP A O 1
ATOM 1157 N N . SER A 1 151 ? -3.872 31.045 -38.985 1.00 55.16 151 SER A N 1
ATOM 1158 C CA . SER A 1 151 ? -4.461 32.013 -38.070 1.00 55.16 151 SER A CA 1
ATOM 1159 C C . SER A 1 151 ? -5.914 32.356 -38.419 1.00 55.16 151 SER A C 1
ATOM 1161 O O . SER A 1 151 ? -6.214 32.765 -39.539 1.00 55.16 151 SER A O 1
ATOM 1163 N N . ALA A 1 152 ? -6.787 32.343 -37.413 1.00 56.06 152 ALA A N 1
ATOM 1164 C CA . ALA A 1 152 ? -8.032 33.104 -37.424 1.00 56.06 152 ALA A CA 1
ATOM 1165 C C . ALA A 1 152 ? -8.266 33.736 -36.041 1.00 56.06 152 ALA A C 1
ATOM 1167 O O . ALA A 1 152 ? -8.411 33.040 -35.037 1.00 56.06 152 ALA A O 1
ATOM 1168 N N . GLU A 1 153 ? -8.268 35.071 -36.018 1.00 54.25 153 GLU A N 1
ATOM 1169 C CA . GLU A 1 153 ? -8.728 35.930 -34.922 1.00 54.25 153 GLU A CA 1
ATOM 1170 C C . GLU A 1 153 ? -10.220 35.727 -34.645 1.00 54.25 153 GLU A C 1
ATOM 1172 O O . GLU A 1 153 ? -11.003 35.678 -35.591 1.00 54.25 153 GLU A O 1
ATOM 1177 N N . LEU A 1 154 ? -10.622 35.733 -33.367 1.00 60.03 154 LEU A N 1
ATOM 1178 C CA . LEU A 1 154 ? -11.998 35.987 -32.921 1.00 60.03 154 LEU A CA 1
ATOM 1179 C C . LEU A 1 154 ? -12.023 36.574 -31.482 1.00 60.03 154 LEU A C 1
ATOM 1181 O O . LEU A 1 154 ? -11.007 36.532 -30.787 1.00 60.03 154 LEU A O 1
ATOM 1185 N N . PRO A 1 155 ? -13.141 37.209 -31.066 1.00 60.53 155 PRO A N 1
ATOM 1186 C CA . PRO A 1 155 ? -13.147 38.535 -30.451 1.00 60.53 155 PRO A CA 1
ATOM 1187 C C . PRO A 1 155 ? -13.200 38.559 -28.919 1.00 60.53 155 PRO A C 1
ATOM 1189 O O . PRO A 1 155 ? -13.745 37.672 -28.263 1.00 60.53 155 PRO A O 1
ATOM 1192 N N . SER A 1 156 ? -12.719 39.678 -28.380 1.00 53.66 156 SER A N 1
ATOM 1193 C CA . SER A 1 156 ? -12.857 40.107 -26.990 1.00 53.66 156 SER A CA 1
ATOM 1194 C C . SER A 1 156 ? -14.327 40.325 -26.617 1.00 53.66 156 SER A C 1
ATOM 1196 O O . SER A 1 156 ? -14.966 41.261 -27.100 1.00 53.66 156 SER A O 1
ATOM 1198 N N . GLY A 1 157 ? -14.851 39.465 -25.746 1.00 48.50 157 GLY A N 1
ATOM 1199 C CA . GLY A 1 157 ? -16.165 39.603 -25.125 1.00 48.50 157 GLY A CA 1
ATOM 1200 C C . GLY A 1 157 ? -16.036 39.629 -23.606 1.00 48.50 157 GLY A C 1
ATOM 1201 O O . GLY A 1 157 ? -15.777 38.598 -22.991 1.00 48.50 157 GLY A O 1
ATOM 1202 N N . ASP A 1 158 ? -16.225 40.812 -23.024 1.00 60.31 158 ASP A N 1
ATOM 1203 C CA . ASP A 1 158 ? -16.408 41.016 -21.588 1.00 60.31 158 ASP A CA 1
ATOM 1204 C C . ASP A 1 158 ? -17.684 40.311 -21.112 1.00 60.31 158 ASP A C 1
ATOM 1206 O O . ASP A 1 158 ? -18.792 40.647 -21.537 1.00 60.31 158 ASP A O 1
ATOM 1210 N N . ALA A 1 159 ? -17.542 39.367 -20.182 1.00 50.97 159 ALA A N 1
ATOM 1211 C CA . ALA A 1 159 ? -18.660 38.841 -19.411 1.00 50.97 159 ALA A CA 1
ATOM 1212 C C . ALA A 1 159 ? -18.225 38.575 -17.967 1.00 50.97 159 ALA A C 1
ATOM 1214 O O . ALA A 1 159 ? -17.594 37.574 -17.633 1.00 50.97 159 ALA A O 1
ATOM 1215 N N . SER A 1 160 ? -18.603 39.523 -17.113 1.00 60.75 160 SER A N 1
ATOM 1216 C CA . SER A 1 160 ? -18.649 39.403 -15.663 1.00 60.75 160 SER A CA 1
ATOM 1217 C C . SER A 1 160 ? -19.533 38.211 -15.275 1.00 60.75 160 SER A C 1
ATOM 1219 O O . SER A 1 160 ? -20.722 38.193 -15.595 1.00 60.75 160 SER A O 1
ATOM 1221 N N . SER A 1 161 ? -18.958 37.213 -14.603 1.00 50.41 161 SER A N 1
ATOM 1222 C CA . SER A 1 161 ? -19.699 36.090 -14.028 1.00 50.41 161 SER A CA 1
ATOM 1223 C C . SER A 1 161 ? -19.086 35.709 -12.685 1.00 50.41 161 SER A C 1
ATOM 1225 O O . SER A 1 161 ? -17.967 35.210 -12.597 1.00 50.41 161 SER A O 1
ATOM 1227 N N . THR A 1 162 ? -19.839 35.971 -11.622 1.00 55.34 162 THR A N 1
ATOM 1228 C CA . THR A 1 162 ? -19.610 35.492 -10.258 1.00 55.34 162 THR A CA 1
ATOM 1229 C C . THR A 1 162 ? -19.673 33.968 -10.231 1.00 55.34 162 THR A C 1
ATOM 1231 O O . THR A 1 162 ? -20.757 33.389 -10.174 1.00 55.34 162 THR A O 1
ATOM 1234 N N . GLN A 1 163 ? -18.512 33.318 -10.298 1.00 47.94 163 GLN A N 1
ATOM 1235 C CA . GLN A 1 163 ? -18.383 31.865 -10.282 1.00 47.94 163 GLN A CA 1
ATOM 1236 C C . GLN A 1 163 ? -17.980 31.399 -8.878 1.00 47.94 163 GLN A C 1
ATOM 1238 O O . GLN A 1 163 ? -16.867 31.624 -8.410 1.00 47.94 163 GLN A O 1
ATOM 1243 N N . LEU A 1 164 ? -18.933 30.779 -8.184 1.00 49.12 164 LEU A N 1
ATOM 1244 C CA . LEU A 1 164 ? -18.716 30.067 -6.929 1.00 49.12 164 LEU A CA 1
ATOM 1245 C C . LEU A 1 164 ? -17.728 28.915 -7.181 1.00 49.12 164 LEU A C 1
ATOM 1247 O O . LEU A 1 164 ? -18.026 27.984 -7.928 1.00 49.12 164 LEU A O 1
ATOM 1251 N N . HIS A 1 165 ? -16.548 28.994 -6.568 1.00 45.53 165 HIS A N 1
ATOM 1252 C CA . HIS A 1 165 ? -15.512 27.962 -6.603 1.00 45.53 165 HIS A CA 1
ATOM 1253 C C . HIS A 1 165 ? -15.978 26.704 -5.849 1.00 45.53 165 HIS A C 1
ATOM 1255 O O . HIS A 1 165 ? -15.788 26.581 -4.642 1.00 45.53 165 HIS A O 1
ATOM 1261 N N . SER A 1 166 ? -16.620 25.768 -6.544 1.00 53.25 166 SER A N 1
ATOM 1262 C CA . SER A 1 166 ? -16.811 24.380 -6.080 1.00 53.25 166 SER A CA 1
ATOM 1263 C C . SER A 1 166 ? -16.977 23.424 -7.265 1.00 53.25 1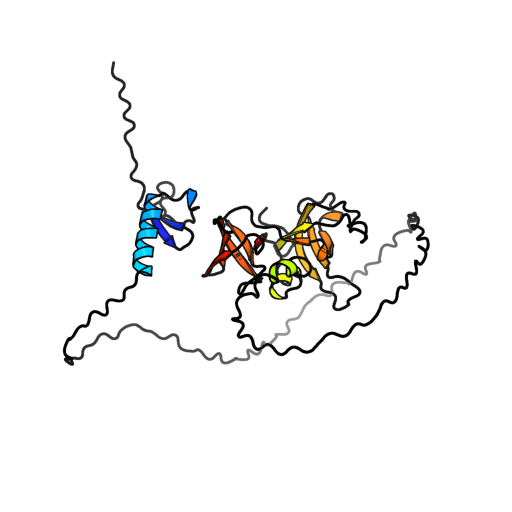66 SER A C 1
ATOM 1265 O O . SER A 1 166 ? -17.927 22.653 -7.337 1.00 53.25 166 SER A O 1
ATOM 1267 N N . ALA A 1 167 ? -16.055 23.505 -8.228 1.00 46.34 167 ALA A N 1
ATOM 1268 C CA . ALA A 1 167 ? -15.999 22.604 -9.384 1.00 46.34 167 ALA A CA 1
ATOM 1269 C C . ALA A 1 167 ? -14.563 22.160 -9.731 1.00 46.34 167 ALA A C 1
ATOM 1271 O O . ALA A 1 167 ? -14.305 21.758 -10.859 1.00 46.34 167 ALA A O 1
ATOM 1272 N N . ASP A 1 168 ? -13.630 22.215 -8.774 1.00 47.94 168 ASP A N 1
ATOM 1273 C CA . ASP A 1 168 ? -12.207 21.910 -9.013 1.00 47.94 168 ASP A CA 1
ATOM 1274 C C . ASP A 1 168 ? -11.810 20.468 -8.642 1.00 47.94 168 ASP A C 1
ATOM 1276 O O . ASP A 1 168 ? -10.641 20.155 -8.470 1.00 47.94 168 ASP A O 1
ATOM 1280 N N . SER A 1 169 ? -12.785 19.563 -8.498 1.00 50.75 169 SER A N 1
ATOM 1281 C CA . SER A 1 169 ? -12.535 18.183 -8.042 1.00 50.75 169 SER A CA 1
ATOM 1282 C C . SER A 1 169 ? -12.604 17.141 -9.171 1.00 50.75 169 SER A C 1
ATOM 1284 O O . SER A 1 169 ? -12.337 15.965 -8.957 1.00 50.75 169 SER A O 1
ATOM 1286 N N . THR A 1 170 ? -12.928 17.543 -10.409 1.00 46.22 170 THR A N 1
ATOM 1287 C CA . THR A 1 170 ? -13.070 16.602 -11.543 1.00 46.22 170 THR A CA 1
ATOM 1288 C C . THR A 1 170 ? -11.796 16.464 -12.389 1.00 46.22 170 THR A C 1
ATOM 1290 O O . THR A 1 170 ? -11.643 15.472 -13.097 1.00 46.22 170 THR A O 1
ATOM 1293 N N . PHE A 1 171 ? -10.845 17.402 -12.292 1.00 44.69 171 PHE A N 1
ATOM 1294 C CA . PHE A 1 171 ? -9.544 17.317 -12.980 1.00 44.69 171 PHE A CA 1
ATOM 1295 C C . PHE A 1 171 ? -8.472 16.542 -12.189 1.00 44.69 171 PHE A C 1
ATOM 1297 O O . PHE A 1 171 ? -7.403 16.247 -12.721 1.00 44.69 171 PHE A O 1
ATOM 1304 N N . GLU A 1 172 ? -8.762 16.150 -10.946 1.00 49.09 172 GLU A N 1
ATOM 1305 C CA . GLU A 1 172 ? -7.809 15.476 -10.051 1.00 49.09 172 GLU A CA 1
ATOM 1306 C C . GLU A 1 172 ? -7.739 13.948 -10.262 1.00 49.09 172 GLU A C 1
ATOM 1308 O O . GLU A 1 172 ? -6.780 13.294 -9.855 1.00 49.09 172 GLU A O 1
ATOM 1313 N N . LEU A 1 173 ? -8.705 13.371 -10.987 1.00 50.53 173 LEU A N 1
ATOM 1314 C CA . LEU A 1 173 ? -8.726 11.946 -11.343 1.00 50.53 173 LEU A CA 1
ATOM 1315 C C . LEU A 1 173 ? -7.687 11.573 -12.417 1.00 50.53 173 LEU A C 1
ATOM 1317 O O . LEU A 1 173 ? -7.195 10.448 -12.430 1.00 50.53 173 LEU A O 1
ATOM 1321 N N . ALA A 1 174 ? -7.306 12.511 -13.294 1.00 45.03 174 ALA A N 1
ATOM 1322 C CA . ALA A 1 174 ? -6.353 12.260 -14.385 1.00 45.03 174 ALA A CA 1
ATOM 1323 C C . ALA A 1 174 ? -4.874 12.366 -13.957 1.00 45.03 174 ALA A C 1
ATOM 1325 O O . ALA A 1 174 ? -3.985 11.914 -14.674 1.00 45.03 174 ALA A O 1
ATOM 1326 N N . VAL A 1 175 ? -4.593 12.919 -12.772 1.00 49.62 175 VAL A N 1
ATOM 1327 C CA . VAL A 1 175 ? -3.228 13.078 -12.223 1.00 49.62 175 VAL A CA 1
ATOM 1328 C C . VAL A 1 175 ? -2.737 11.787 -11.542 1.00 49.62 175 VAL A C 1
ATOM 1330 O O . VAL A 1 175 ? -1.626 11.725 -11.015 1.00 49.62 175 VAL A O 1
ATOM 1333 N N . ARG A 1 176 ? -3.549 10.723 -11.553 1.00 54.88 176 ARG A N 1
ATOM 1334 C CA . ARG A 1 176 ? -3.344 9.565 -10.684 1.00 54.88 176 ARG A CA 1
ATOM 1335 C C . ARG A 1 176 ? -2.151 8.665 -10.974 1.00 54.88 176 ARG A C 1
ATOM 1337 O O . ARG A 1 176 ? -1.728 7.994 -10.042 1.00 54.88 176 ARG A O 1
ATOM 1344 N N . HIS A 1 177 ? -1.569 8.627 -12.171 1.00 61.97 177 HIS A N 1
ATOM 1345 C CA . HIS A 1 177 ? -0.782 7.427 -12.500 1.00 61.97 177 HIS A CA 1
ATOM 1346 C C . HIS A 1 177 ? 0.719 7.580 -12.710 1.00 61.97 177 HIS A C 1
ATOM 1348 O O . HIS A 1 177 ? 1.438 6.619 -12.463 1.00 61.97 177 HIS A O 1
ATOM 1354 N N . GLU A 1 178 ? 1.245 8.750 -13.065 1.00 75.44 178 GLU A N 1
ATOM 1355 C CA . GLU A 1 178 ? 2.652 8.781 -13.500 1.00 75.44 178 GLU A CA 1
ATOM 1356 C C . GLU A 1 178 ? 3.646 9.167 -12.394 1.00 75.44 178 GLU A C 1
ATOM 1358 O O . GLU A 1 178 ? 4.803 8.756 -12.442 1.00 75.44 178 GLU A O 1
ATOM 1363 N N . ASN A 1 179 ? 3.208 9.911 -11.369 1.00 88.94 179 ASN A N 1
ATOM 1364 C CA . ASN A 1 179 ? 4.128 10.547 -10.414 1.00 88.94 179 ASN A CA 1
ATOM 1365 C C . ASN A 1 179 ? 3.776 10.344 -8.933 1.00 88.94 179 ASN A C 1
ATOM 1367 O O . ASN A 1 179 ? 4.364 11.002 -8.074 1.00 88.94 179 ASN A O 1
ATOM 1371 N N . TRP A 1 180 ? 2.846 9.446 -8.604 1.00 94.06 180 TRP A N 1
ATOM 1372 C CA . TRP A 1 180 ? 2.405 9.243 -7.219 1.00 94.06 180 TRP A CA 1
ATOM 1373 C C . TRP A 1 180 ? 3.559 8.802 -6.292 1.00 94.06 180 TRP A C 1
ATOM 1375 O O . TRP A 1 180 ? 3.679 9.276 -5.166 1.00 94.06 180 TRP A O 1
ATOM 1385 N N . LEU A 1 181 ? 4.505 8.008 -6.805 1.00 95.62 181 LEU A N 1
ATOM 1386 C CA . LEU A 1 181 ? 5.727 7.617 -6.087 1.00 95.62 181 LEU A CA 1
ATOM 1387 C C . LEU A 1 181 ? 6.772 8.728 -5.955 1.00 95.62 181 LEU A C 1
ATOM 1389 O O . LEU A 1 181 ? 7.778 8.534 -5.277 1.00 95.62 181 LEU A O 1
ATOM 1393 N N . LEU A 1 182 ? 6.596 9.874 -6.618 1.00 95.38 182 LEU A N 1
ATOM 1394 C CA . LEU A 1 182 ? 7.580 10.960 -6.600 1.00 95.38 182 LEU A CA 1
ATOM 1395 C C . LEU A 1 182 ? 7.324 11.973 -5.484 1.00 95.38 182 LEU A C 1
ATOM 1397 O O . LEU A 1 182 ? 8.220 12.767 -5.173 1.00 95.38 182 LEU A O 1
ATOM 1401 N N . PHE A 1 183 ? 6.144 11.931 -4.858 1.00 95.38 183 PHE A N 1
ATOM 1402 C CA . PHE A 1 183 ? 5.827 12.786 -3.721 1.00 95.38 183 PHE A CA 1
ATOM 1403 C C . PHE A 1 183 ? 6.794 12.506 -2.558 1.00 95.38 183 PHE A C 1
ATOM 1405 O O . PHE A 1 183 ? 6.989 11.340 -2.200 1.00 95.38 183 PHE A O 1
ATOM 1412 N N . PRO A 1 184 ? 7.432 13.533 -1.962 1.00 96.06 184 PRO A N 1
ATOM 1413 C CA . PRO A 1 184 ? 8.424 13.347 -0.902 1.00 96.06 184 PRO A CA 1
ATOM 1414 C C . PRO A 1 184 ? 7.938 12.506 0.287 1.00 96.06 184 PRO A C 1
ATOM 1416 O O . PRO A 1 184 ? 8.705 11.715 0.845 1.00 96.06 184 PRO A O 1
ATOM 1419 N N . GLU A 1 185 ? 6.665 12.651 0.649 1.00 96.06 185 GLU A N 1
ATOM 1420 C CA . GLU A 1 185 ? 6.032 11.966 1.777 1.00 96.06 185 GLU A CA 1
ATOM 1421 C C . GLU A 1 185 ? 5.829 10.468 1.502 1.00 96.06 185 GLU A C 1
ATOM 1423 O O . GLU A 1 185 ? 5.919 9.660 2.424 1.00 96.06 185 GLU A O 1
ATOM 1428 N N . ILE A 1 186 ? 5.619 10.101 0.232 1.00 96.88 186 ILE A N 1
ATOM 1429 C CA . ILE A 1 186 ? 5.407 8.721 -0.230 1.00 96.88 186 ILE A CA 1
ATOM 1430 C C . ILE A 1 186 ? 6.746 8.049 -0.545 1.00 96.88 186 ILE A C 1
ATOM 1432 O O . ILE A 1 186 ? 7.040 6.974 -0.035 1.00 96.88 186 ILE A O 1
ATOM 1436 N N . ARG A 1 187 ? 7.619 8.707 -1.319 1.00 96.38 187 ARG A N 1
ATOM 1437 C CA . ARG A 1 187 ? 8.888 8.127 -1.805 1.00 96.38 187 ARG A CA 1
ATOM 1438 C C . ARG A 1 187 ? 9.864 7.721 -0.698 1.00 96.38 187 ARG A C 1
ATOM 1440 O O . ARG A 1 187 ? 10.801 6.968 -0.943 1.00 96.38 187 ARG A O 1
ATOM 1447 N N . SER A 1 188 ? 9.698 8.296 0.494 1.00 96.62 188 SER A N 1
ATOM 1448 C CA . SER A 1 188 ? 10.502 7.987 1.680 1.00 96.62 188 SER A CA 1
ATOM 1449 C C . SER A 1 188 ? 10.039 6.719 2.405 1.00 96.62 188 SER A C 1
ATOM 1451 O O . 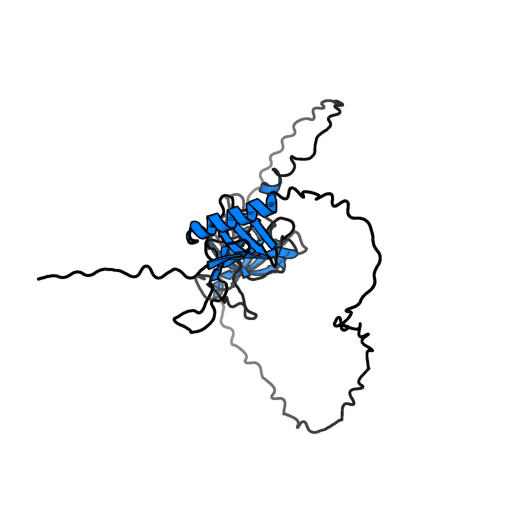SER A 1 188 ? 10.731 6.245 3.306 1.00 96.62 188 SER A O 1
ATOM 1453 N N . LYS A 1 189 ? 8.884 6.161 2.026 1.00 97.56 189 LYS A N 1
ATOM 1454 C CA . LYS A 1 189 ? 8.330 4.934 2.596 1.00 97.56 189 LYS A CA 1
ATOM 1455 C C . LYS A 1 189 ? 8.870 3.703 1.874 1.00 97.56 189 LYS A C 1
ATOM 1457 O O . LYS A 1 189 ? 9.287 3.751 0.720 1.00 97.56 189 LYS A O 1
ATOM 1462 N N . ARG A 1 190 ? 8.866 2.586 2.596 1.00 97.81 190 ARG A N 1
ATOM 1463 C CA . ARG A 1 190 ? 9.247 1.249 2.122 1.00 97.81 190 ARG A CA 1
ATOM 1464 C C . ARG A 1 190 ? 8.073 0.310 2.385 1.00 97.81 190 ARG A C 1
ATOM 1466 O O . ARG A 1 190 ? 7.220 0.629 3.212 1.00 97.81 190 ARG A O 1
ATOM 1473 N N . GLY A 1 191 ? 8.038 -0.834 1.712 1.00 97.94 191 GLY A N 1
ATOM 1474 C CA . GLY A 1 191 ? 6.990 -1.831 1.945 1.00 97.94 191 GLY A CA 1
ATOM 1475 C C . GLY A 1 191 ? 5.740 -1.664 1.080 1.00 97.94 191 GLY A C 1
ATOM 1476 O O . GLY A 1 191 ? 4.837 -2.485 1.162 1.00 97.94 191 GLY A O 1
ATOM 1477 N N . MET A 1 192 ? 5.696 -0.636 0.235 1.00 98.31 192 MET A N 1
ATOM 1478 C CA . MET A 1 192 ? 4.605 -0.361 -0.704 1.00 98.31 192 MET A CA 1
ATOM 1479 C C . MET A 1 192 ? 4.440 -1.519 -1.702 1.00 98.31 192 MET A C 1
ATOM 1481 O O . MET A 1 192 ? 5.401 -1.882 -2.391 1.00 98.31 192 MET A O 1
ATOM 1485 N N . LEU A 1 193 ? 3.258 -2.139 -1.718 1.00 98.19 193 LEU A N 1
ATOM 1486 C CA . LEU A 1 193 ? 2.920 -3.264 -2.583 1.00 98.19 193 LEU A CA 1
ATOM 1487 C C . LEU A 1 193 ? 2.469 -2.748 -3.948 1.00 98.19 193 LEU A C 1
ATOM 1489 O O . LEU A 1 193 ? 1.448 -2.076 -4.069 1.00 98.19 193 LEU A O 1
ATOM 1493 N N . VAL A 1 194 ? 3.192 -3.155 -4.985 1.00 98.12 194 VAL A N 1
ATOM 1494 C CA . VAL A 1 194 ? 2.947 -2.729 -6.360 1.00 98.12 194 VAL A CA 1
ATOM 1495 C C . VAL A 1 194 ? 2.740 -3.903 -7.300 1.00 98.12 194 VAL A C 1
ATOM 1497 O O . VAL A 1 194 ? 3.221 -5.018 -7.073 1.00 98.12 194 VAL A O 1
ATOM 1500 N N . VAL A 1 195 ? 2.036 -3.630 -8.392 1.00 97.94 195 VAL A N 1
ATOM 1501 C CA . VAL A 1 195 ? 1.905 -4.512 -9.549 1.00 97.94 195 VAL A CA 1
ATOM 1502 C C . VAL A 1 195 ? 2.532 -3.848 -10.769 1.00 97.94 195 VAL A C 1
ATOM 1504 O O . VAL A 1 195 ? 2.413 -2.638 -10.964 1.00 97.94 195 VAL A O 1
ATOM 1507 N N . ILE A 1 196 ? 3.229 -4.639 -11.580 1.00 97.88 196 ILE A N 1
ATOM 1508 C CA . ILE A 1 196 ? 3.832 -4.166 -12.825 1.00 97.88 196 ILE A CA 1
ATOM 1509 C C . ILE A 1 196 ? 2.749 -4.129 -13.906 1.00 97.88 196 ILE A C 1
ATOM 1511 O O . ILE A 1 196 ? 2.124 -5.157 -14.169 1.00 97.88 196 ILE A O 1
ATOM 1515 N N . GLN A 1 197 ? 2.530 -2.972 -14.533 1.00 96.62 197 GLN A N 1
ATOM 1516 C CA . GLN A 1 197 ? 1.595 -2.833 -15.655 1.00 96.62 197 GLN A CA 1
ATOM 1517 C C . GLN A 1 197 ? 2.179 -2.009 -16.802 1.00 96.62 197 GLN A C 1
ATOM 1519 O O . GLN A 1 197 ? 3.045 -1.159 -16.595 1.00 96.62 197 GLN A O 1
ATOM 1524 N N . GLY A 1 198 ? 1.681 -2.244 -18.018 1.00 94.94 198 GLY A N 1
ATOM 1525 C CA . GLY A 1 198 ? 2.086 -1.517 -19.225 1.00 94.94 198 GLY A CA 1
ATOM 1526 C C . GLY A 1 198 ? 3.483 -1.888 -19.732 1.00 94.94 198 GLY A C 1
ATOM 1527 O O . GLY A 1 198 ? 4.022 -1.223 -20.614 1.00 94.94 198 GLY A O 1
ATOM 1528 N N . SER A 1 199 ? 4.076 -2.959 -19.206 1.00 96.56 199 SER A N 1
ATOM 1529 C CA . SER A 1 199 ? 5.432 -3.400 -19.544 1.00 96.56 199 SER A CA 1
ATOM 1530 C C . SER A 1 199 ? 5.540 -3.972 -20.964 1.00 96.56 199 SER A C 1
ATOM 1532 O O . SER A 1 199 ? 6.622 -3.968 -21.542 1.00 96.56 199 SER A O 1
ATOM 1534 N N . HIS A 1 200 ? 4.428 -4.373 -21.588 1.00 96.06 200 HIS A N 1
ATOM 1535 C CA . HIS A 1 200 ? 4.394 -4.807 -22.993 1.00 96.06 200 HIS A CA 1
ATOM 1536 C C . HIS A 1 200 ? 4.663 -3.677 -24.003 1.00 96.06 200 HIS A C 1
ATOM 1538 O O . HIS A 1 200 ? 5.052 -3.949 -25.139 1.00 96.06 200 HIS A O 1
ATOM 1544 N N . GLY A 1 201 ? 4.472 -2.417 -23.598 1.00 92.56 201 GLY A N 1
ATOM 1545 C CA . GLY A 1 201 ? 4.386 -1.283 -24.518 1.00 92.56 201 GLY A CA 1
ATOM 1546 C C . GLY A 1 201 ? 3.019 -1.194 -25.209 1.00 92.56 201 GLY A C 1
ATOM 1547 O O . GLY A 1 201 ? 2.207 -2.116 -25.170 1.00 92.56 201 GLY A O 1
ATOM 1548 N N . ASP A 1 202 ? 2.754 -0.053 -25.840 1.00 90.50 202 ASP A N 1
ATOM 1549 C CA . ASP A 1 202 ? 1.492 0.277 -26.525 1.00 90.50 202 ASP A CA 1
ATOM 1550 C C . ASP A 1 202 ? 1.653 0.355 -28.058 1.00 90.50 202 ASP A C 1
ATOM 1552 O O . ASP A 1 202 ? 0.790 0.863 -28.773 1.00 90.50 202 ASP A O 1
ATOM 1556 N N . GLY A 1 203 ? 2.788 -0.125 -28.576 1.00 88.75 203 GLY A N 1
ATOM 1557 C CA . GLY A 1 203 ? 3.171 -0.022 -29.985 1.00 88.75 203 GLY A CA 1
ATOM 1558 C C . GLY A 1 203 ? 3.735 1.346 -30.393 1.00 88.75 203 GLY A C 1
ATOM 1559 O O . GLY A 1 203 ? 4.368 1.430 -31.444 1.00 88.75 203 GLY A O 1
ATOM 1560 N N . GLN A 1 204 ? 3.561 2.398 -29.581 1.00 89.50 204 GLN A N 1
ATOM 1561 C CA . GLN A 1 204 ? 4.242 3.689 -29.753 1.00 89.50 204 GLN A CA 1
ATOM 1562 C C . GLN A 1 204 ? 5.503 3.793 -28.893 1.00 89.50 204 GLN A C 1
ATOM 1564 O O . GLN A 1 204 ? 6.476 4.428 -29.302 1.00 89.50 204 GLN A O 1
ATOM 1569 N N . LYS A 1 205 ? 5.486 3.177 -27.711 1.00 85.88 205 LYS A N 1
ATOM 1570 C CA . LYS A 1 205 ? 6.610 3.104 -26.781 1.00 85.88 205 LYS A CA 1
ATOM 1571 C C . LYS A 1 205 ? 7.165 1.689 -26.744 1.00 85.88 205 LYS A C 1
ATOM 1573 O O . LYS A 1 205 ? 6.412 0.716 -26.665 1.00 85.88 205 LYS A O 1
ATOM 1578 N N . ASP A 1 206 ? 8.491 1.598 -26.749 1.00 89.06 206 ASP A N 1
ATOM 1579 C CA . ASP A 1 206 ? 9.180 0.353 -26.438 1.00 89.06 206 ASP A CA 1
ATOM 1580 C C . ASP A 1 206 ? 8.796 -0.058 -25.008 1.00 89.06 206 ASP A C 1
ATOM 1582 O O . ASP A 1 206 ? 8.935 0.729 -24.067 1.00 89.06 206 ASP A O 1
ATOM 1586 N N . GLY A 1 207 ? 8.259 -1.271 -24.855 1.00 93.69 207 GLY A N 1
ATOM 1587 C CA . GLY A 1 207 ? 7.920 -1.832 -23.551 1.00 93.69 207 GLY A CA 1
ATOM 1588 C C . GLY A 1 207 ? 9.146 -2.000 -22.647 1.00 93.69 207 GLY A C 1
ATOM 1589 O O . GLY A 1 207 ? 10.298 -1.839 -23.058 1.00 93.69 207 GLY A O 1
ATOM 1590 N N . TRP A 1 208 ? 8.912 -2.371 -21.393 1.00 95.81 208 TRP A N 1
ATOM 1591 C CA . TRP A 1 208 ? 9.967 -2.703 -20.444 1.00 95.81 208 TRP A CA 1
ATOM 1592 C C . TRP A 1 208 ? 10.042 -4.207 -20.232 1.00 95.81 208 TRP A C 1
ATOM 1594 O O . TRP A 1 208 ? 9.032 -4.872 -20.017 1.00 95.81 208 TRP A O 1
ATOM 1604 N N . TYR A 1 209 ? 11.261 -4.744 -20.296 1.00 95.62 209 TYR A N 1
ATOM 1605 C CA . TYR A 1 209 ? 11.511 -6.168 -20.070 1.00 95.62 209 TYR A CA 1
ATOM 1606 C C . TYR A 1 209 ? 10.646 -7.077 -20.974 1.00 95.62 209 TYR A C 1
ATOM 1608 O O . TYR A 1 209 ? 10.160 -8.118 -20.551 1.00 95.62 209 TYR A O 1
ATOM 1616 N N . ASN A 1 210 ? 10.406 -6.641 -22.220 1.00 95.31 210 ASN A N 1
ATOM 1617 C CA . ASN A 1 210 ? 9.564 -7.312 -23.224 1.00 95.31 210 ASN A CA 1
ATOM 1618 C C . ASN A 1 210 ? 8.131 -7.659 -22.769 1.00 95.31 210 ASN A C 1
ATOM 1620 O O . ASN A 1 210 ? 7.487 -8.498 -23.393 1.00 95.31 210 ASN A O 1
ATOM 1624 N N . GLY A 1 211 ? 7.622 -7.048 -21.695 1.00 96.50 211 GLY A N 1
ATOM 1625 C CA . GLY A 1 211 ? 6.332 -7.421 -21.1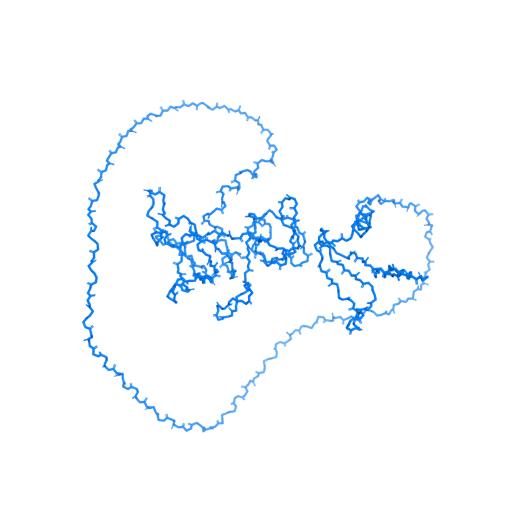11 1.00 96.50 211 GLY A CA 1
ATOM 1626 C C . GLY A 1 211 ? 6.353 -8.698 -20.268 1.00 96.50 211 GLY A C 1
ATOM 1627 O O . GLY A 1 211 ? 5.321 -9.085 -19.724 1.00 96.50 211 GLY A O 1
ATOM 1628 N N . ASP A 1 212 ? 7.512 -9.343 -20.100 1.00 96.62 212 ASP A N 1
ATOM 1629 C CA . ASP A 1 212 ? 7.603 -10.647 -19.440 1.00 96.62 212 ASP A CA 1
ATOM 1630 C C . ASP A 1 212 ? 7.169 -10.594 -17.967 1.00 96.62 212 ASP A C 1
ATOM 1632 O O . ASP A 1 212 ? 6.784 -11.620 -17.414 1.00 96.62 212 ASP A O 1
ATOM 1636 N N . LEU A 1 213 ? 7.203 -9.421 -17.330 1.00 97.25 213 LEU A N 1
ATOM 1637 C CA . LEU A 1 213 ? 6.852 -9.224 -15.920 1.00 97.25 213 LEU A CA 1
ATOM 1638 C C . LEU A 1 213 ? 5.480 -8.564 -15.712 1.00 97.25 213 LEU A C 1
ATOM 1640 O O . LEU A 1 213 ? 5.164 -8.165 -14.593 1.00 97.25 213 LEU A O 1
ATOM 1644 N N . GLU A 1 214 ? 4.652 -8.453 -16.751 1.00 97.69 214 GLU A N 1
ATOM 1645 C CA . GLU A 1 214 ? 3.305 -7.890 -16.630 1.00 97.69 214 GLU A CA 1
ATOM 1646 C C . GLU A 1 214 ? 2.465 -8.638 -15.584 1.00 97.69 214 GLU A C 1
ATOM 1648 O O . GLU A 1 214 ? 2.405 -9.869 -15.561 1.00 97.69 214 GLU A O 1
ATOM 1653 N N . GLY A 1 215 ? 1.805 -7.887 -14.704 1.00 97.12 215 GLY A N 1
ATOM 1654 C CA . GLY A 1 215 ? 0.987 -8.422 -13.618 1.00 97.12 215 GLY A CA 1
ATOM 1655 C C . GLY A 1 215 ? 1.788 -9.002 -12.450 1.00 97.12 215 GLY A C 1
ATOM 1656 O O . GLY A 1 215 ? 1.193 -9.363 -11.430 1.00 97.12 215 GLY A O 1
ATOM 1657 N N . ALA A 1 216 ? 3.120 -9.077 -12.545 1.00 98.12 216 ALA A N 1
ATOM 1658 C CA . ALA A 1 216 ? 3.943 -9.516 -11.428 1.00 98.12 216 ALA A CA 1
ATOM 1659 C C . ALA A 1 216 ? 3.868 -8.495 -10.284 1.00 98.12 216 ALA A C 1
ATOM 1661 O O . ALA A 1 216 ? 3.816 -7.282 -10.497 1.00 98.12 216 ALA A O 1
ATOM 1662 N N . ARG A 1 217 ? 3.848 -9.007 -9.051 1.00 98.25 217 ARG A N 1
ATOM 1663 C CA . ARG A 1 217 ? 3.755 -8.199 -7.832 1.00 98.25 217 ARG A CA 1
ATOM 1664 C C . ARG A 1 217 ? 5.105 -8.101 -7.140 1.00 98.25 217 ARG A C 1
ATOM 1666 O O . ARG A 1 217 ? 5.872 -9.068 -7.106 1.00 98.25 217 ARG A O 1
ATOM 1673 N N . GLY A 1 218 ? 5.356 -6.953 -6.534 1.00 98.31 218 GLY A N 1
ATOM 1674 C CA . GLY A 1 218 ? 6.573 -6.698 -5.784 1.00 98.31 218 GLY A CA 1
ATOM 1675 C C . GLY A 1 218 ? 6.371 -5.662 -4.692 1.00 98.31 218 GLY A C 1
ATOM 1676 O O . GLY A 1 218 ? 5.326 -5.026 -4.598 1.00 98.31 218 GLY A O 1
ATOM 1677 N N . VAL A 1 219 ? 7.388 -5.512 -3.857 1.00 98.38 219 VAL A N 1
ATOM 1678 C CA . VAL A 1 219 ? 7.415 -4.574 -2.738 1.00 98.38 219 VAL A CA 1
ATOM 1679 C C . VAL A 1 219 ? 8.515 -3.555 -2.973 1.00 98.38 219 VAL A C 1
ATOM 1681 O O . VAL A 1 219 ? 9.671 -3.921 -3.198 1.00 98.38 219 VAL A O 1
ATOM 1684 N N . ILE A 1 220 ? 8.177 -2.271 -2.918 1.00 98.38 220 ILE A N 1
ATOM 1685 C CA . ILE A 1 220 ? 9.155 -1.199 -3.089 1.00 98.38 220 ILE A CA 1
ATOM 1686 C C . ILE A 1 220 ? 10.069 -1.136 -1.867 1.00 98.38 220 ILE A C 1
ATOM 1688 O O . ILE A 1 220 ? 9.632 -0.952 -0.729 1.00 98.38 220 ILE A O 1
ATOM 1692 N N . LEU A 1 221 ? 11.369 -1.234 -2.133 1.00 97.81 221 LEU A N 1
ATOM 1693 C CA . LEU A 1 221 ? 12.428 -1.073 -1.145 1.00 97.81 221 LEU A CA 1
ATOM 1694 C C . LEU A 1 221 ? 12.940 0.366 -1.099 1.00 97.81 221 LEU A C 1
ATOM 1696 O O . LEU A 1 221 ? 13.310 0.843 -0.030 1.00 97.81 221 LEU A O 1
ATOM 1700 N N . MET A 1 222 ? 13.039 1.038 -2.247 1.00 97.56 222 MET A N 1
ATOM 1701 C CA . MET A 1 222 ? 13.542 2.411 -2.347 1.00 97.56 222 MET A CA 1
ATOM 1702 C C . MET A 1 222 ? 13.167 3.028 -3.696 1.00 97.56 222 MET A C 1
ATOM 1704 O O . MET A 1 222 ? 13.167 2.325 -4.706 1.00 97.56 222 MET A O 1
ATOM 1708 N N . VAL A 1 223 ? 12.921 4.339 -3.724 1.00 97.56 223 VAL A N 1
ATOM 1709 C CA . VAL A 1 223 ? 12.682 5.113 -4.952 1.00 97.56 223 VAL A CA 1
ATOM 1710 C C . VAL A 1 223 ? 13.871 6.037 -5.227 1.00 97.56 223 VAL A C 1
ATOM 1712 O O . VAL A 1 223 ? 14.289 6.805 -4.361 1.00 97.56 223 VAL A O 1
ATOM 1715 N N . PHE A 1 224 ? 14.400 5.989 -6.448 1.00 97.12 224 PHE A N 1
ATOM 1716 C CA . PHE A 1 224 ? 15.472 6.845 -6.943 1.00 97.12 224 PHE A CA 1
ATOM 1717 C C . PHE A 1 224 ? 14.915 7.846 -7.953 1.00 97.12 224 PHE A C 1
ATOM 1719 O O . PHE A 1 224 ? 14.442 7.482 -9.031 1.00 97.12 224 PHE A O 1
ATOM 1726 N N . VAL A 1 225 ? 15.014 9.129 -7.615 1.00 95.38 225 VAL A N 1
ATOM 1727 C CA . VAL A 1 225 ? 14.634 10.226 -8.506 1.00 95.38 225 VAL A CA 1
ATOM 1728 C C . VAL A 1 225 ? 15.908 10.841 -9.066 1.00 95.38 225 VAL A C 1
ATOM 1730 O O . VAL A 1 225 ? 16.687 11.442 -8.326 1.00 95.38 225 VAL A O 1
ATOM 1733 N N . SER A 1 226 ? 16.138 10.681 -10.368 1.00 90.12 226 SER A N 1
ATOM 1734 C CA . SER A 1 226 ? 17.221 11.396 -11.039 1.00 90.12 226 SER A CA 1
ATOM 1735 C C . SER A 1 226 ? 16.823 12.861 -11.194 1.00 90.12 226 SER A C 1
ATOM 1737 O O . SER A 1 226 ? 15.736 13.165 -11.675 1.00 90.12 226 SER A O 1
ATOM 1739 N N . GLY A 1 227 ? 17.702 13.791 -10.816 1.00 86.62 227 GLY A N 1
ATOM 1740 C CA . GLY A 1 227 ? 17.502 15.220 -11.099 1.00 86.62 227 GLY A CA 1
ATOM 1741 C C . GLY A 1 227 ? 17.644 15.572 -12.588 1.00 86.62 227 GLY A C 1
ATOM 1742 O O . GLY A 1 227 ? 17.505 16.734 -12.959 1.00 86.62 227 GLY A O 1
ATOM 1743 N N . SER A 1 228 ? 17.964 14.590 -13.438 1.00 88.69 228 SER A N 1
ATOM 1744 C CA . SER A 1 228 ? 18.088 14.739 -14.885 1.00 88.69 228 SER A CA 1
ATOM 1745 C C . SER A 1 228 ? 16.834 14.234 -15.593 1.00 88.69 228 SER A C 1
ATOM 1747 O O . SER A 1 228 ? 16.388 13.122 -15.334 1.00 88.69 228 SER A O 1
ATOM 1749 N N . SER A 1 229 ? 16.339 14.996 -16.570 1.00 85.81 229 SER A N 1
ATOM 1750 C CA . SER A 1 229 ? 15.239 14.583 -17.455 1.00 85.81 229 SER A CA 1
ATOM 1751 C C . SER A 1 229 ? 15.575 13.390 -18.360 1.00 85.81 229 SER A C 1
ATOM 1753 O O . SER A 1 229 ? 14.677 12.813 -18.963 1.00 85.81 229 SER A O 1
ATOM 1755 N N . ILE A 1 230 ? 16.856 13.023 -18.474 1.00 89.69 230 ILE A N 1
ATOM 1756 C CA . ILE A 1 230 ? 17.326 11.932 -19.342 1.00 89.69 230 ILE A CA 1
ATOM 1757 C C . ILE A 1 230 ? 17.058 10.565 -18.704 1.00 89.69 230 ILE A C 1
ATOM 1759 O O . ILE A 1 230 ? 16.880 9.577 -19.413 1.00 89.69 230 ILE A O 1
ATOM 1763 N N . MET A 1 231 ? 17.049 10.491 -17.372 1.00 90.38 231 MET A N 1
ATOM 1764 C CA . MET A 1 231 ? 16.848 9.239 -16.650 1.00 90.38 231 MET A CA 1
ATOM 1765 C C . MET A 1 231 ? 15.494 9.272 -15.946 1.00 90.38 231 MET A C 1
ATOM 1767 O O . MET A 1 231 ? 15.334 10.063 -15.014 1.00 90.38 231 MET A O 1
ATOM 1771 N N . PRO A 1 232 ? 14.529 8.426 -16.351 1.00 92.88 232 PRO A N 1
ATOM 1772 C CA . PRO A 1 232 ? 13.256 8.360 -15.654 1.00 92.88 232 PRO A CA 1
ATOM 1773 C C . PRO A 1 232 ? 13.477 7.897 -14.204 1.00 92.88 232 PRO A C 1
ATOM 1775 O O . PRO A 1 232 ? 14.432 7.159 -13.934 1.00 92.88 232 PRO A O 1
ATOM 1778 N N . PRO A 1 233 ? 12.613 8.300 -13.260 1.00 95.94 233 PRO A N 1
ATOM 1779 C CA . PRO A 1 233 ? 12.645 7.770 -11.905 1.00 95.94 233 PRO A CA 1
ATOM 1780 C C . PRO A 1 233 ? 12.503 6.245 -11.905 1.00 95.94 233 PRO A C 1
ATOM 1782 O O . PRO A 1 233 ? 11.700 5.679 -12.653 1.00 95.94 233 PRO A O 1
ATOM 1785 N N . VAL A 1 234 ? 13.270 5.580 -11.046 1.00 97.50 234 VAL A N 1
ATOM 1786 C CA . VAL A 1 234 ? 13.266 4.119 -10.907 1.00 97.50 234 VAL A CA 1
ATOM 1787 C C . VAL A 1 234 ? 13.073 3.732 -9.449 1.00 97.50 234 VAL A C 1
ATOM 1789 O O . VAL A 1 234 ? 13.486 4.459 -8.550 1.00 97.50 234 VAL A O 1
ATOM 1792 N N . ALA A 1 235 ? 12.481 2.574 -9.193 1.00 98.06 235 ALA A N 1
ATOM 1793 C CA . ALA A 1 235 ? 12.366 1.999 -7.862 1.00 98.06 235 ALA A CA 1
ATOM 1794 C C . ALA A 1 235 ? 13.083 0.650 -7.802 1.00 98.06 235 ALA A C 1
ATOM 1796 O O . ALA A 1 235 ? 13.059 -0.124 -8.758 1.00 98.06 235 ALA A O 1
ATOM 1797 N N . ARG A 1 236 ? 13.717 0.358 -6.666 1.00 98.12 236 ARG A N 1
ATOM 1798 C CA . ARG A 1 236 ? 14.238 -0.975 -6.355 1.00 98.12 236 ARG A CA 1
ATOM 1799 C C . ARG A 1 236 ? 13.107 -1.774 -5.717 1.00 98.12 236 ARG A C 1
ATOM 1801 O O . ARG A 1 236 ? 12.615 -1.390 -4.656 1.00 98.12 236 ARG A O 1
ATOM 1808 N N . VAL A 1 237 ? 12.686 -2.847 -6.375 1.00 98.50 237 VAL A N 1
ATOM 1809 C CA . VAL A 1 237 ? 11.494 -3.632 -6.035 1.00 98.50 237 VAL A CA 1
ATOM 1810 C C . VAL A 1 237 ? 11.902 -5.070 -5.745 1.00 98.50 237 VAL A C 1
ATOM 1812 O O . VAL A 1 237 ? 12.570 -5.694 -6.568 1.00 98.50 237 VAL A O 1
ATOM 1815 N N . LYS A 1 238 ? 11.501 -5.598 -4.586 1.00 98.12 238 LYS A N 1
ATOM 1816 C CA . LYS A 1 238 ? 11.631 -7.019 -4.248 1.00 98.12 238 LYS A CA 1
ATOM 1817 C C . LYS A 1 238 ? 10.426 -7.770 -4.795 1.00 98.12 238 LYS A C 1
ATOM 1819 O O . LYS A 1 238 ? 9.299 -7.484 -4.398 1.00 98.12 238 LYS A O 1
ATOM 1824 N N . MET A 1 239 ? 10.647 -8.704 -5.708 1.00 98.38 239 MET A N 1
ATOM 1825 C CA . MET A 1 239 ? 9.558 -9.456 -6.330 1.00 98.38 239 MET A CA 1
ATOM 1826 C C . MET A 1 239 ? 8.996 -10.479 -5.338 1.00 98.38 239 MET A C 1
ATOM 1828 O O . MET A 1 239 ? 9.760 -11.145 -4.642 1.00 98.38 239 MET A O 1
ATOM 1832 N N . LEU A 1 240 ? 7.667 -10.612 -5.263 1.00 97.44 240 LEU A N 1
ATOM 1833 C CA . LEU A 1 240 ? 7.030 -11.571 -4.344 1.00 97.44 240 LEU A CA 1
ATOM 1834 C C . LEU A 1 240 ? 7.148 -13.015 -4.833 1.00 97.44 240 LEU A C 1
ATOM 1836 O O . LEU A 1 240 ? 7.312 -13.929 -4.034 1.00 97.44 240 LEU A O 1
ATOM 1840 N N . ASN A 1 241 ? 7.067 -13.203 -6.150 1.00 97.19 241 ASN A N 1
ATOM 1841 C CA . ASN A 1 241 ? 7.177 -14.497 -6.819 1.00 97.19 241 ASN A CA 1
ATOM 1842 C C . ASN A 1 241 ? 8.195 -14.375 -7.964 1.00 97.19 241 ASN A C 1
ATOM 1844 O O . ASN A 1 241 ? 7.788 -14.315 -9.128 1.00 97.19 241 ASN A O 1
ATOM 1848 N N . PRO A 1 242 ? 9.497 -14.233 -7.657 1.00 96.88 242 PRO A N 1
ATOM 1849 C CA . PRO A 1 242 ? 10.519 -14.119 -8.690 1.00 96.88 242 PRO A CA 1
ATOM 1850 C C . PRO A 1 242 ? 10.633 -15.433 -9.473 1.00 96.88 242 PRO A C 1
ATOM 1852 O O . PRO A 1 242 ? 10.462 -16.512 -8.900 1.00 96.88 242 PRO A O 1
ATOM 1855 N N . ARG A 1 243 ? 10.918 -15.365 -10.780 1.00 95.12 243 ARG A N 1
ATOM 1856 C CA . ARG A 1 243 ? 11.092 -16.583 -11.595 1.00 95.12 243 ARG A CA 1
ATOM 1857 C C . ARG A 1 243 ? 12.420 -17.267 -11.303 1.00 95.12 243 ARG A C 1
ATOM 1859 O O . ARG A 1 243 ? 12.509 -18.491 -11.373 1.00 95.12 243 ARG A O 1
ATOM 1866 N N . ASP A 1 244 ? 13.428 -16.471 -10.961 1.00 95.88 244 ASP A N 1
ATOM 1867 C CA . ASP A 1 244 ? 14.748 -16.918 -10.544 1.00 95.88 244 ASP A CA 1
ATOM 1868 C C . ASP A 1 244 ? 15.318 -16.031 -9.421 1.00 95.88 244 ASP A C 1
ATOM 1870 O O . ASP A 1 244 ? 14.780 -14.978 -9.086 1.00 95.88 244 ASP A O 1
ATOM 1874 N N . GLU A 1 245 ? 16.427 -16.449 -8.811 1.00 95.44 245 GLU A N 1
ATOM 1875 C CA . GLU A 1 245 ? 17.069 -15.678 -7.735 1.00 95.44 245 GLU A CA 1
ATOM 1876 C C . GLU A 1 245 ? 17.622 -14.323 -8.211 1.00 95.44 245 GLU A C 1
ATOM 1878 O O . GLU A 1 245 ? 17.778 -13.404 -7.407 1.00 95.44 245 GLU A O 1
ATOM 1883 N N . SER A 1 246 ? 17.902 -14.175 -9.508 1.00 92.81 246 SER A N 1
ATOM 1884 C CA . SER A 1 246 ? 18.422 -12.930 -10.079 1.00 92.81 246 SER A CA 1
ATOM 1885 C C . SER A 1 246 ? 17.336 -11.859 -10.238 1.00 92.81 246 SER A C 1
ATOM 1887 O O . SER A 1 246 ? 17.621 -10.668 -10.129 1.00 92.81 246 SER A O 1
ATOM 1889 N N . GLU A 1 247 ? 16.081 -12.281 -10.396 1.00 94.75 247 GLU A N 1
ATOM 1890 C CA . GLU A 1 247 ? 14.876 -11.456 -10.431 1.00 94.75 247 GLU A CA 1
ATOM 1891 C C . GLU A 1 247 ? 14.306 -11.168 -9.036 1.00 94.75 247 GLU A C 1
ATOM 1893 O O . GLU A 1 247 ? 13.320 -10.443 -8.908 1.00 94.75 247 GLU A O 1
ATOM 1898 N N . ALA A 1 248 ? 14.915 -11.690 -7.964 1.00 96.56 248 ALA A N 1
ATOM 1899 C CA . ALA A 1 248 ? 14.441 -11.455 -6.600 1.00 96.56 248 ALA A CA 1
ATOM 1900 C C . ALA A 1 248 ? 14.375 -9.959 -6.254 1.00 96.56 248 ALA A C 1
ATOM 1902 O O . ALA A 1 248 ? 13.538 -9.534 -5.455 1.00 96.56 248 ALA A O 1
ATOM 1903 N N . THR A 1 249 ? 15.246 -9.136 -6.844 1.00 97.94 249 THR A N 1
ATOM 1904 C CA . THR A 1 249 ? 15.193 -7.679 -6.712 1.00 97.94 249 THR A CA 1
ATOM 1905 C C . THR A 1 249 ? 15.557 -6.999 -8.022 1.00 97.94 249 THR A C 1
ATOM 1907 O O . THR A 1 249 ? 16.660 -7.170 -8.532 1.00 97.94 249 THR A O 1
ATOM 1910 N N . LEU A 1 250 ? 14.654 -6.164 -8.530 1.00 98.06 250 LEU A N 1
ATOM 1911 C CA . LEU A 1 250 ? 14.801 -5.477 -9.810 1.00 98.06 250 LEU A CA 1
ATOM 1912 C C . LEU A 1 250 ? 14.775 -3.961 -9.634 1.00 98.06 250 LEU A C 1
ATOM 1914 O O . LEU A 1 250 ? 14.227 -3.434 -8.669 1.00 98.06 250 LEU A O 1
ATOM 1918 N N . THR A 1 251 ? 15.379 -3.248 -10.584 1.00 97.88 251 THR A N 1
ATOM 1919 C CA . THR A 1 251 ? 15.226 -1.794 -10.715 1.00 97.88 251 THR A CA 1
ATOM 1920 C C . THR A 1 251 ? 14.225 -1.514 -11.827 1.00 97.88 251 THR A C 1
ATOM 1922 O O . THR A 1 251 ? 14.507 -1.783 -12.994 1.00 97.88 251 THR A O 1
ATOM 1925 N N . ILE A 1 252 ? 13.051 -1.010 -11.453 1.00 97.44 252 ILE A N 1
ATOM 1926 C CA . ILE A 1 252 ? 11.884 -0.873 -12.327 1.00 97.44 252 ILE A CA 1
ATOM 1927 C C . ILE A 1 252 ? 11.558 0.615 -12.496 1.00 97.44 252 ILE A C 1
ATOM 1929 O O . ILE A 1 252 ? 11.476 1.324 -11.491 1.00 97.44 252 ILE A O 1
ATOM 1933 N N . PRO A 1 253 ? 11.377 1.128 -13.726 1.00 96.06 253 PRO A N 1
ATOM 1934 C CA . PRO A 1 253 ? 10.909 2.494 -13.927 1.00 96.06 253 PRO A CA 1
ATOM 1935 C C . PRO A 1 253 ? 9.547 2.715 -13.267 1.00 96.06 253 PRO A C 1
ATOM 1937 O O . PRO A 1 253 ? 8.639 1.900 -13.422 1.00 96.06 253 PRO A O 1
ATOM 1940 N N . VAL A 1 254 ? 9.402 3.837 -12.558 1.00 96.25 254 VAL A N 1
ATOM 1941 C CA . VAL A 1 254 ? 8.200 4.159 -11.765 1.00 96.25 254 VAL A CA 1
ATOM 1942 C C . VAL A 1 254 ? 6.921 4.136 -12.608 1.00 96.25 254 VAL A C 1
ATOM 1944 O O . VAL A 1 254 ? 5.880 3.724 -12.116 1.00 96.25 254 VAL A O 1
ATOM 1947 N N . VAL A 1 255 ? 7.012 4.490 -13.892 1.00 94.44 255 VAL A N 1
ATOM 1948 C CA . VAL A 1 255 ? 5.877 4.508 -14.833 1.00 94.44 255 VAL A CA 1
ATOM 1949 C C . VAL A 1 255 ? 5.213 3.143 -15.053 1.00 94.44 255 VAL A C 1
ATOM 1951 O O . VAL A 1 255 ? 4.078 3.094 -15.513 1.00 94.44 255 VAL A O 1
ATOM 1954 N N . TYR A 1 256 ? 5.901 2.042 -14.732 1.00 96.31 256 TYR A N 1
ATOM 1955 C CA . TYR A 1 256 ? 5.355 0.686 -14.841 1.00 96.31 256 TYR A CA 1
ATOM 1956 C C . TYR A 1 256 ? 4.822 0.152 -13.508 1.00 96.31 256 TYR A C 1
ATOM 1958 O O . TYR A 1 256 ? 4.391 -0.996 -13.451 1.00 96.31 256 TYR A O 1
ATOM 1966 N N . LEU A 1 257 ? 4.871 0.938 -12.427 1.00 97.12 257 LEU A N 1
ATOM 1967 C CA . LEU A 1 257 ? 4.471 0.511 -11.088 1.00 97.12 257 LEU A CA 1
ATOM 1968 C C . LEU A 1 257 ? 3.119 1.103 -10.706 1.00 97.12 257 LEU A C 1
ATOM 1970 O O . LEU A 1 257 ? 2.942 2.320 -10.648 1.00 97.12 257 LEU A O 1
ATOM 1974 N N . TRP A 1 258 ? 2.183 0.214 -10.394 1.00 96.50 258 TRP A N 1
ATOM 1975 C CA . TRP A 1 258 ? 0.827 0.564 -9.999 1.00 96.50 258 TRP A CA 1
ATOM 1976 C C . TRP A 1 258 ? 0.581 0.161 -8.547 1.00 96.50 258 TRP A C 1
ATOM 1978 O O . TRP A 1 258 ? 0.966 -0.952 -8.171 1.00 96.5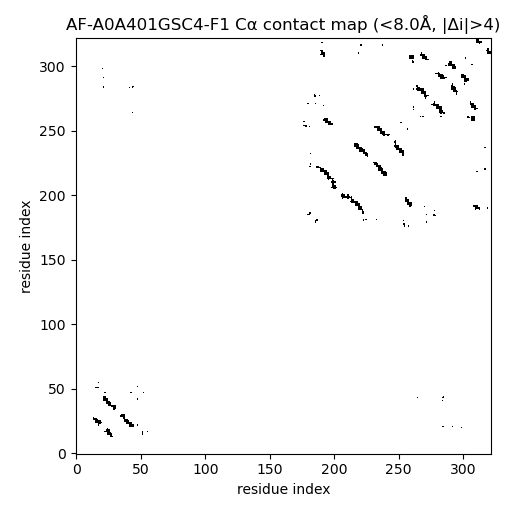0 258 TRP A O 1
ATOM 1988 N N . PRO A 1 259 ? -0.040 1.035 -7.734 1.00 97.06 259 PRO A N 1
ATOM 1989 C CA . PRO A 1 259 ? -0.339 0.721 -6.345 1.00 97.06 259 PRO A CA 1
ATOM 1990 C C . PRO A 1 259 ? -1.343 -0.431 -6.280 1.00 97.06 259 PRO A C 1
ATOM 1992 O O . PRO A 1 259 ? -2.230 -0.552 -7.129 1.00 97.06 259 PRO A O 1
ATOM 1995 N N . VAL A 1 260 ? -1.199 -1.293 -5.277 1.00 97.50 260 VAL A N 1
ATOM 1996 C CA . VAL A 1 260 ? -2.161 -2.365 -5.003 1.00 97.50 260 VAL A CA 1
ATOM 1997 C C . VAL A 1 260 ? -3.053 -1.939 -3.848 1.00 97.50 260 VAL A C 1
ATOM 1999 O O . VAL A 1 260 ? -2.568 -1.681 -2.749 1.00 97.50 260 VAL A O 1
ATOM 2002 N N . GLU A 1 261 ? -4.356 -1.881 -4.095 1.00 97.31 261 GLU A N 1
ATOM 2003 C CA . GLU A 1 261 ? -5.365 -1.565 -3.083 1.00 97.31 261 GLU A CA 1
ATOM 2004 C C . GLU A 1 261 ? -5.407 -2.642 -1.979 1.00 97.31 261 GLU A C 1
ATOM 2006 O O . GLU A 1 261 ? -5.046 -3.801 -2.228 1.00 97.31 261 GLU A O 1
ATOM 2011 N N . PRO A 1 262 ? -5.836 -2.300 -0.751 1.00 97.38 262 PRO A N 1
ATOM 2012 C CA . PRO A 1 262 ? -6.120 -3.312 0.259 1.00 97.38 262 PRO A CA 1
ATOM 2013 C C . PRO A 1 262 ? -7.282 -4.213 -0.178 1.00 97.38 262 PRO A C 1
ATOM 2015 O O . PRO A 1 262 ? -8.249 -3.753 -0.780 1.00 97.38 262 PRO A O 1
ATOM 2018 N N . ASP A 1 263 ? -7.195 -5.493 0.166 1.00 96.62 263 ASP A N 1
ATOM 2019 C CA . ASP A 1 263 ? -8.209 -6.509 -0.131 1.00 96.62 263 ASP A CA 1
ATOM 2020 C C . ASP A 1 263 ? -8.974 -6.966 1.116 1.00 96.62 263 ASP A C 1
ATOM 2022 O O . ASP A 1 263 ? -10.079 -7.493 1.000 1.00 96.62 263 ASP A O 1
ATOM 2026 N N . GLU A 1 264 ? -8.423 -6.745 2.314 1.00 95.94 264 GLU A N 1
ATOM 2027 C CA . GLU A 1 264 ? -9.044 -7.190 3.562 1.00 95.94 264 GLU A CA 1
ATOM 2028 C C . GLU A 1 264 ? -8.858 -6.197 4.725 1.00 95.94 264 GLU A C 1
ATOM 2030 O O . GLU A 1 264 ? -7.823 -5.525 4.843 1.00 95.94 264 GLU A O 1
ATOM 2035 N N . PRO A 1 265 ? -9.818 -6.146 5.670 1.00 95.62 265 PRO A N 1
ATOM 2036 C CA . PRO A 1 265 ? -9.628 -5.480 6.948 1.00 95.62 265 PRO A CA 1
ATOM 2037 C C . PRO A 1 265 ? -8.404 -5.986 7.719 1.00 95.62 265 PRO A C 1
ATOM 2039 O O . PRO A 1 265 ? -8.087 -7.171 7.742 1.00 95.62 265 PRO A O 1
ATOM 2042 N N . GLY A 1 266 ? -7.746 -5.080 8.437 1.00 94.69 266 GLY A N 1
ATOM 2043 C CA . GLY A 1 266 ? -6.570 -5.373 9.253 1.00 94.69 266 GLY A CA 1
ATOM 2044 C C . GLY A 1 266 ? -5.236 -5.190 8.532 1.00 94.69 266 GLY A C 1
ATOM 2045 O O . GLY A 1 266 ? -4.200 -5.257 9.194 1.00 94.69 266 GLY A O 1
ATOM 2046 N N . GLN A 1 267 ? -5.242 -4.906 7.232 1.00 97.00 267 GLN A N 1
ATOM 2047 C CA . GLN A 1 267 ? -4.033 -4.613 6.469 1.00 97.00 267 GLN A CA 1
ATOM 2048 C C . GLN A 1 267 ? -3.512 -3.199 6.737 1.00 97.00 267 GLN A C 1
ATOM 2050 O O . GLN A 1 267 ? -4.279 -2.279 7.035 1.00 97.00 267 GLN A O 1
ATOM 2055 N N . ASN A 1 268 ? -2.193 -3.032 6.640 1.00 97.94 268 ASN A N 1
ATOM 2056 C CA . ASN A 1 268 ? -1.562 -1.719 6.690 1.00 97.94 268 ASN A CA 1
ATOM 2057 C C . ASN A 1 268 ? -1.664 -1.069 5.309 1.00 97.94 268 ASN A C 1
ATOM 2059 O O . ASN A 1 268 ? -1.451 -1.731 4.292 1.00 97.94 268 ASN A O 1
ATOM 2063 N N . VAL A 1 269 ? -1.974 0.221 5.278 1.00 98.12 269 VAL A N 1
ATOM 2064 C CA . VAL A 1 269 ? -2.141 0.986 4.038 1.00 98.12 269 VAL A CA 1
ATOM 2065 C C . VAL A 1 269 ? -1.441 2.331 4.121 1.00 98.12 269 VAL A C 1
ATOM 2067 O O . VAL A 1 269 ? -1.335 2.909 5.198 1.00 98.12 269 VAL A O 1
ATOM 2070 N N . LEU A 1 270 ? -0.981 2.839 2.987 1.00 97.94 270 LEU A N 1
ATOM 2071 C CA . LEU A 1 270 ? -0.513 4.200 2.790 1.00 97.94 270 LEU A CA 1
ATOM 2072 C C . LEU A 1 270 ? -1.626 5.027 2.158 1.00 97.94 270 LEU A C 1
ATOM 2074 O O . LEU A 1 270 ? -2.246 4.588 1.191 1.00 97.94 270 LEU A O 1
ATOM 2078 N N . MET A 1 271 ? -1.843 6.240 2.652 1.00 97.50 271 MET A N 1
ATOM 2079 C CA . MET A 1 271 ? -2.724 7.187 1.974 1.00 97.50 271 MET A CA 1
ATOM 2080 C C . MET A 1 271 ? -1.996 7.867 0.813 1.00 97.50 271 MET A C 1
ATOM 2082 O O . MET A 1 271 ? -0.951 8.491 1.004 1.00 97.50 271 MET A O 1
ATOM 2086 N N . LEU A 1 272 ? -2.558 7.781 -0.391 1.00 96.06 272 LEU A N 1
ATOM 2087 C CA . LEU A 1 272 ? -1.967 8.344 -1.609 1.00 96.06 272 LEU A CA 1
ATOM 2088 C C . LEU A 1 272 ? -2.402 9.792 -1.880 1.00 96.06 272 LEU A C 1
ATOM 2090 O O . LEU A 1 272 ? -1.718 10.516 -2.605 1.00 96.06 272 LEU A O 1
ATOM 2094 N N . GLN A 1 273 ? -3.519 10.231 -1.296 1.00 93.81 273 GLN A N 1
ATOM 2095 C CA . GLN A 1 273 ? -4.117 11.553 -1.521 1.00 93.81 273 GLN A CA 1
ATOM 2096 C C . GLN A 1 273 ? -4.684 12.165 -0.226 1.00 93.81 273 GLN A C 1
ATOM 2098 O O . GLN A 1 273 ? -4.805 11.487 0.795 1.00 93.81 273 GLN A O 1
ATOM 2103 N N . GLY A 1 274 ? -5.041 13.453 -0.288 1.00 92.62 274 GLY A N 1
ATOM 2104 C CA . GLY A 1 274 ? -5.617 14.223 0.821 1.00 92.62 274 GLY A CA 1
ATOM 2105 C C . GLY A 1 274 ? -4.593 14.748 1.835 1.00 92.62 274 GLY A C 1
ATOM 2106 O O . GLY A 1 274 ? -3.383 14.611 1.653 1.00 92.62 274 GLY A O 1
ATOM 2107 N N . ASP A 1 275 ? -5.094 15.332 2.926 1.00 93.88 275 ASP A N 1
ATOM 2108 C CA . ASP A 1 275 ? -4.278 15.962 3.984 1.00 93.88 275 ASP A CA 1
ATOM 2109 C C . ASP A 1 275 ? -3.376 14.971 4.737 1.00 93.88 275 ASP A C 1
ATOM 2111 O O . ASP A 1 275 ? -2.372 15.356 5.330 1.00 93.88 275 ASP A O 1
ATOM 2115 N N . HIS A 1 276 ? -3.717 13.684 4.675 1.00 95.88 276 HIS A N 1
ATOM 2116 C CA . HIS A 1 276 ? -2.987 12.586 5.307 1.00 95.88 276 HIS A CA 1
ATOM 2117 C C . HIS A 1 276 ? -2.097 11.814 4.320 1.00 95.88 276 HIS A C 1
ATOM 2119 O O . HIS A 1 276 ? -1.670 10.696 4.606 1.00 95.88 276 HIS A O 1
ATOM 2125 N N . ARG A 1 277 ? -1.812 12.375 3.135 1.00 95.88 277 ARG A N 1
ATOM 2126 C CA . ARG A 1 277 ? -0.962 11.722 2.130 1.00 95.88 277 ARG A CA 1
ATOM 2127 C C . ARG A 1 277 ? 0.406 11.344 2.709 1.00 95.88 277 ARG A C 1
ATOM 2129 O O . ARG A 1 277 ? 1.107 12.167 3.290 1.00 95.88 277 ARG A O 1
ATOM 2136 N N . GLY A 1 278 ? 0.816 10.100 2.478 1.00 96.44 278 GLY A N 1
ATOM 2137 C CA . GLY A 1 278 ? 2.065 9.536 2.983 1.00 96.44 278 GLY A CA 1
ATOM 2138 C C . GLY A 1 278 ? 1.989 9.042 4.433 1.00 96.44 278 GLY A C 1
ATOM 2139 O O . GLY A 1 278 ? 2.980 8.517 4.946 1.00 96.44 278 GLY A O 1
ATOM 2140 N N . GLU A 1 279 ? 0.848 9.168 5.113 1.00 98.00 279 GLU A N 1
ATOM 2141 C CA . GLU A 1 279 ? 0.646 8.550 6.423 1.00 98.00 279 GLU A CA 1
ATOM 2142 C C . GLU A 1 279 ? 0.240 7.079 6.282 1.00 98.00 279 GLU A C 1
ATOM 2144 O O . GLU A 1 279 ? -0.479 6.688 5.359 1.00 98.00 279 GLU A O 1
ATOM 2149 N N . VAL A 1 280 ? 0.737 6.252 7.208 1.00 97.75 280 VAL A N 1
ATOM 2150 C CA . VAL A 1 280 ? 0.414 4.824 7.269 1.00 97.75 280 VAL A CA 1
ATOM 2151 C C . VAL A 1 280 ? -0.765 4.633 8.212 1.00 97.75 280 VAL A C 1
ATOM 2153 O O . VAL A 1 280 ? -0.723 5.044 9.375 1.00 97.75 280 VAL A O 1
ATOM 2156 N N . GLY A 1 281 ? -1.808 3.992 7.707 1.00 97.75 281 GLY A N 1
ATOM 2157 C CA . GLY A 1 281 ? -2.998 3.615 8.442 1.00 97.75 281 GLY A CA 1
ATOM 2158 C C . GLY A 1 281 ? -3.192 2.107 8.505 1.00 97.75 281 GLY A C 1
ATOM 2159 O O . GLY A 1 281 ? -2.431 1.317 7.946 1.00 97.75 281 GLY A O 1
ATOM 2160 N N . LYS A 1 282 ? -4.262 1.715 9.190 1.00 97.69 282 LYS A N 1
ATOM 2161 C CA . LYS A 1 282 ? -4.741 0.337 9.248 1.00 97.69 282 LYS A CA 1
ATOM 2162 C C . LYS A 1 282 ? -6.183 0.282 8.779 1.00 97.69 282 LYS A C 1
ATOM 2164 O O . LYS A 1 282 ? -7.020 1.009 9.319 1.00 97.69 282 LYS A O 1
ATOM 2169 N N . VAL A 1 283 ? -6.466 -0.590 7.818 1.00 97.00 283 VAL A N 1
ATOM 2170 C CA . VAL A 1 283 ? -7.827 -0.852 7.347 1.00 97.00 283 VAL A CA 1
ATOM 2171 C C . VAL A 1 283 ? -8.618 -1.492 8.476 1.00 97.00 283 VAL A C 1
ATOM 2173 O O . VAL A 1 283 ? -8.141 -2.415 9.141 1.00 97.00 283 VAL A O 1
ATOM 2176 N N . ARG A 1 284 ? -9.818 -0.985 8.731 1.00 93.69 284 ARG A N 1
ATOM 2177 C CA . ARG A 1 284 ? -10.706 -1.485 9.786 1.00 93.69 284 ARG A CA 1
ATOM 2178 C C . ARG A 1 284 ? -11.917 -2.183 9.212 1.00 93.69 284 ARG A C 1
ATOM 2180 O O . ARG A 1 284 ? -12.308 -3.220 9.735 1.00 93.69 284 ARG A O 1
ATOM 2187 N N . GLU A 1 285 ? -12.473 -1.626 8.148 1.00 91.56 285 GLU A N 1
ATOM 2188 C CA . GLU A 1 285 ? -13.700 -2.118 7.544 1.00 91.56 285 GLU A CA 1
ATOM 2189 C C . GLU A 1 285 ? -13.804 -1.660 6.093 1.00 91.56 285 GLU A C 1
ATOM 2191 O O . GLU A 1 285 ? -13.282 -0.606 5.731 1.00 91.56 285 GLU A O 1
ATOM 2196 N N . GLU A 1 286 ? -14.493 -2.458 5.291 1.00 94.06 286 GLU A N 1
ATOM 2197 C CA . GLU A 1 286 ? -14.993 -2.066 3.979 1.00 94.06 286 GLU A CA 1
ATOM 2198 C C . GLU A 1 286 ? -16.305 -1.287 4.158 1.00 94.06 286 GLU A C 1
ATOM 2200 O O . GLU A 1 286 ? -17.211 -1.735 4.861 1.00 94.06 286 GLU A O 1
ATOM 2205 N N . ASP A 1 287 ? -16.390 -0.115 3.548 1.00 91.25 287 ASP A N 1
ATOM 2206 C CA . ASP A 1 287 ? -17.552 0.771 3.551 1.00 91.25 287 ASP A CA 1
ATOM 2207 C C . ASP A 1 287 ? -18.134 0.860 2.127 1.00 91.25 287 ASP A C 1
ATOM 2209 O O . ASP A 1 287 ? -17.484 0.484 1.154 1.00 91.25 287 ASP A O 1
ATOM 2213 N N . GLU A 1 288 ? -19.348 1.389 1.964 1.00 91.31 288 GLU A N 1
ATOM 2214 C CA . GLU A 1 288 ? -20.024 1.434 0.650 1.00 91.31 288 GLU A CA 1
ATOM 2215 C C . GLU A 1 288 ? -19.250 2.244 -0.406 1.00 91.31 288 GLU A C 1
ATOM 2217 O O . GLU A 1 288 ? -19.374 1.997 -1.605 1.00 91.31 288 GLU A O 1
ATOM 2222 N N . ILE A 1 289 ? -18.457 3.221 0.043 1.00 90.81 289 ILE A N 1
ATOM 2223 C CA . ILE A 1 289 ? -17.712 4.162 -0.805 1.00 90.81 289 ILE A CA 1
ATOM 2224 C C . ILE A 1 289 ? -16.191 3.926 -0.793 1.00 90.81 289 ILE A C 1
ATOM 2226 O O . ILE A 1 289 ? -15.452 4.690 -1.415 1.00 90.81 289 ILE A O 1
ATOM 2230 N N . GLY A 1 290 ? -15.700 2.916 -0.068 1.00 94.88 290 GLY A N 1
ATOM 2231 C CA . GLY A 1 290 ? -14.266 2.667 0.077 1.00 94.88 290 GLY A CA 1
ATOM 2232 C C . GLY A 1 290 ? -13.912 1.922 1.357 1.00 94.88 290 GLY A C 1
ATOM 2233 O O . GLY A 1 290 ? -14.587 0.985 1.754 1.00 94.88 290 GLY A O 1
ATOM 2234 N N . TRP A 1 291 ? -12.841 2.340 2.021 1.00 97.19 291 TRP A N 1
ATOM 2235 C CA . TRP A 1 291 ? -12.328 1.702 3.226 1.00 97.19 291 TRP A CA 1
ATOM 2236 C C . TRP A 1 291 ? -12.361 2.655 4.410 1.00 97.19 291 TRP A C 1
ATOM 2238 O O . TRP A 1 291 ? -11.862 3.778 4.335 1.00 97.19 291 TRP A O 1
ATOM 2248 N N . PHE A 1 292 ? -12.885 2.179 5.535 1.00 95.94 292 PHE A N 1
ATOM 2249 C CA . PHE A 1 292 ? -12.737 2.844 6.818 1.00 95.94 292 PHE A CA 1
ATOM 2250 C C . PHE A 1 292 ? -11.360 2.510 7.395 1.00 95.94 292 PHE A C 1
ATOM 2252 O O . PHE A 1 292 ? -11.059 1.353 7.716 1.00 95.94 292 PHE A O 1
ATOM 2259 N N . ILE A 1 293 ? -10.505 3.521 7.524 1.00 97.12 293 ILE A N 1
ATOM 2260 C CA . ILE A 1 293 ? -9.122 3.373 7.981 1.00 97.12 293 ILE A CA 1
ATOM 2261 C C . ILE A 1 293 ? -8.894 4.135 9.285 1.00 97.12 293 ILE A C 1
ATOM 2263 O O . ILE A 1 293 ? -9.535 5.147 9.564 1.00 97.12 293 ILE A O 1
ATOM 2267 N N . SER A 1 294 ? -7.944 3.657 10.089 1.00 96.44 294 SER A N 1
ATOM 2268 C CA . SER A 1 294 ? -7.423 4.404 11.236 1.00 96.44 294 SER A CA 1
ATOM 2269 C C . SER A 1 294 ? -5.996 4.867 10.966 1.00 96.44 294 SER A C 1
ATOM 2271 O O . SER A 1 294 ? -5.132 4.020 10.716 1.00 96.44 294 SER A O 1
ATOM 2273 N N . VAL A 1 295 ? -5.734 6.162 11.101 1.00 96.38 295 VAL A N 1
ATOM 2274 C CA . VAL A 1 295 ? -4.410 6.780 10.961 1.00 96.38 295 VAL A CA 1
ATOM 2275 C C . VAL A 1 295 ? -4.064 7.465 12.281 1.00 96.38 295 VAL A C 1
ATOM 2277 O O . VAL A 1 295 ? -4.650 8.479 12.660 1.00 96.38 295 VAL A O 1
ATOM 2280 N N . GLY A 1 296 ? -3.161 6.864 13.059 1.00 93.19 296 GLY A N 1
ATOM 2281 C CA . GLY A 1 296 ? -2.874 7.321 14.421 1.00 93.19 296 GLY A CA 1
ATOM 2282 C C . GLY A 1 296 ? -4.115 7.281 15.325 1.00 93.19 296 GLY A C 1
ATOM 2283 O O . GLY A 1 296 ? -4.550 6.206 15.729 1.00 93.19 296 GLY A O 1
ATOM 2284 N N . LYS A 1 297 ? -4.655 8.459 15.669 1.00 91.19 297 LYS A N 1
ATOM 2285 C CA . LYS A 1 297 ? -5.891 8.630 16.467 1.00 91.19 297 LYS A CA 1
ATOM 2286 C C . LYS A 1 297 ? -7.097 9.070 15.631 1.00 91.19 297 LYS A C 1
ATOM 2288 O O . LYS A 1 297 ? -8.147 9.367 16.191 1.00 91.19 297 LYS A O 1
ATOM 2293 N N . MET A 1 298 ? -6.918 9.206 14.322 1.00 91.25 298 MET A N 1
ATOM 2294 C CA . MET A 1 298 ? -7.954 9.656 13.406 1.00 91.25 298 MET A CA 1
ATOM 2295 C C . MET A 1 298 ? -8.557 8.472 12.668 1.00 91.25 298 MET A C 1
ATOM 2297 O O . MET A 1 298 ? -7.882 7.473 12.412 1.00 91.25 298 MET A O 1
ATOM 2301 N N . HIS A 1 299 ? -9.831 8.612 12.325 1.00 93.00 299 HIS A N 1
ATOM 2302 C CA . HIS A 1 299 ? -10.590 7.631 11.572 1.00 93.00 299 HIS A CA 1
ATOM 2303 C C . HIS A 1 299 ? -11.280 8.332 10.407 1.00 93.00 299 HIS A C 1
ATOM 2305 O O . HIS A 1 299 ? -11.884 9.389 10.596 1.00 93.00 299 HIS A O 1
ATOM 2311 N N . CYS A 1 300 ? -11.176 7.768 9.210 1.00 94.94 300 CYS A N 1
ATOM 2312 C CA . CYS A 1 300 ? -11.788 8.330 8.013 1.00 94.94 300 CYS A CA 1
ATOM 2313 C C . CYS A 1 300 ? -12.139 7.229 7.011 1.00 94.94 300 CYS A C 1
ATOM 2315 O O . CYS A 1 300 ? -11.519 6.165 6.996 1.00 94.94 300 CYS A O 1
ATOM 2317 N N . THR A 1 301 ? -13.138 7.500 6.172 1.00 95.44 301 THR A N 1
ATOM 2318 C CA . THR A 1 301 ? -13.444 6.672 5.003 1.00 95.44 301 THR A CA 1
ATOM 2319 C C . THR A 1 301 ? -12.682 7.220 3.802 1.00 95.44 301 THR A C 1
ATOM 2321 O O . THR A 1 301 ? -12.732 8.420 3.526 1.00 95.44 301 THR A O 1
ATOM 2324 N N . VAL A 1 302 ? -11.964 6.351 3.097 1.00 95.81 302 VAL A N 1
ATOM 2325 C CA . VAL A 1 302 ? -11.111 6.704 1.958 1.00 95.81 302 VAL A CA 1
ATOM 2326 C C . VAL A 1 302 ? -11.409 5.757 0.802 1.00 95.81 302 VAL A C 1
ATOM 2328 O O . VAL A 1 302 ? -11.492 4.549 1.004 1.00 95.81 302 VAL A O 1
ATOM 2331 N N . ALA A 1 303 ? -11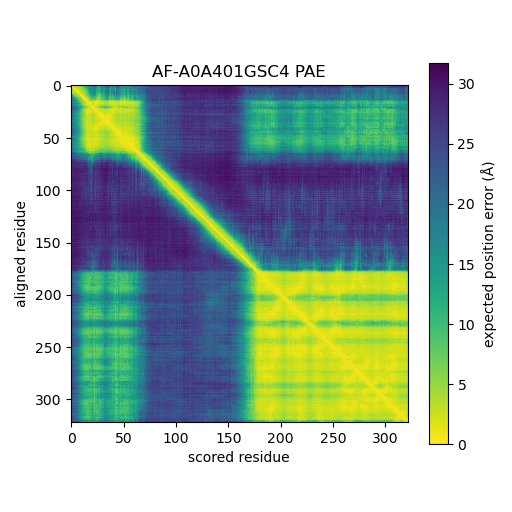.564 6.285 -0.413 1.00 95.69 303 ALA A N 1
ATOM 2332 C CA . ALA A 1 303 ? -11.747 5.462 -1.610 1.00 95.69 303 ALA A CA 1
ATOM 2333 C C . ALA A 1 303 ? -10.561 4.494 -1.801 1.00 95.69 303 ALA A C 1
ATOM 2335 O O . ALA A 1 303 ? -9.417 4.871 -1.543 1.00 95.69 303 ALA A O 1
ATOM 2336 N N . ALA A 1 304 ? -10.820 3.267 -2.261 1.00 94.94 304 ALA A N 1
ATOM 2337 C CA . ALA A 1 304 ? -9.796 2.219 -2.388 1.00 94.94 304 ALA A CA 1
ATOM 2338 C C . ALA A 1 304 ? -8.606 2.638 -3.262 1.00 94.94 304 ALA A C 1
ATOM 2340 O O . ALA A 1 304 ? -7.459 2.499 -2.856 1.00 94.94 304 ALA A O 1
ATOM 2341 N N . GLU A 1 305 ? -8.900 3.301 -4.372 1.00 93.94 305 GLU A N 1
ATOM 2342 C CA . GLU A 1 305 ? -7.965 3.925 -5.316 1.00 93.94 305 GLU A CA 1
ATOM 2343 C C . GLU A 1 305 ? -7.032 4.995 -4.712 1.00 93.94 305 GLU A C 1
ATOM 2345 O O . GLU A 1 305 ? -6.038 5.379 -5.327 1.00 93.94 305 GLU A O 1
ATOM 2350 N N . ASN A 1 306 ? -7.337 5.496 -3.511 1.00 95.62 306 ASN A N 1
ATOM 2351 C CA . ASN A 1 306 ? -6.503 6.447 -2.769 1.00 95.62 306 ASN A CA 1
ATOM 2352 C C . ASN A 1 306 ? -5.673 5.773 -1.669 1.00 95.62 306 ASN A C 1
ATOM 2354 O O . ASN A 1 306 ? -5.051 6.467 -0.856 1.00 95.62 306 ASN A O 1
ATOM 2358 N N . LEU A 1 307 ? -5.665 4.443 -1.632 1.00 96.81 307 LEU A N 1
ATOM 2359 C CA . LEU A 1 307 ? -4.918 3.635 -0.685 1.00 96.81 307 LEU A CA 1
ATOM 2360 C C . LEU A 1 307 ? -3.958 2.708 -1.423 1.00 96.81 307 LEU A C 1
ATOM 2362 O O . LEU A 1 307 ? -4.267 2.153 -2.470 1.00 96.81 307 LEU A O 1
ATOM 2366 N N . GLU A 1 308 ? -2.800 2.489 -0.818 1.00 97.25 308 GLU A N 1
ATOM 2367 C CA . GLU A 1 308 ? -1.859 1.462 -1.244 1.00 97.25 308 GLU A CA 1
ATOM 2368 C C . GLU A 1 308 ? -1.558 0.528 -0.080 1.00 97.25 308 GLU A C 1
ATOM 2370 O O . GLU A 1 308 ? -1.258 0.974 1.024 1.00 97.25 308 GLU A O 1
ATOM 2375 N N . ARG A 1 309 ? -1.594 -0.779 -0.308 1.00 97.75 309 ARG A N 1
ATOM 2376 C CA . ARG A 1 309 ? -1.233 -1.778 0.692 1.00 97.75 309 ARG A CA 1
ATOM 2377 C C . ARG A 1 309 ? 0.263 -1.703 1.016 1.00 97.75 309 ARG A C 1
ATOM 2379 O O . ARG A 1 309 ? 1.111 -1.702 0.128 1.00 97.75 309 ARG A O 1
ATOM 2386 N N . ILE A 1 310 ? 0.594 -1.702 2.307 1.00 97.62 310 ILE A N 1
ATOM 2387 C CA . ILE A 1 310 ? 1.969 -1.782 2.812 1.00 97.62 310 ILE A CA 1
ATOM 2388 C C . ILE A 1 310 ? 2.197 -3.139 3.475 1.00 97.62 310 ILE A C 1
ATOM 2390 O O . ILE A 1 310 ? 1.439 -3.561 4.350 1.00 97.62 310 ILE A O 1
ATOM 2394 N N . LEU A 1 311 ? 3.296 -3.790 3.103 1.00 97.75 311 LEU A N 1
ATOM 2395 C CA . LEU A 1 311 ? 3.863 -4.932 3.808 1.00 97.75 311 LEU A CA 1
ATOM 2396 C C . LEU A 1 311 ? 5.008 -4.469 4.715 1.00 97.75 311 LEU A C 1
ATOM 2398 O O . LEU A 1 311 ? 5.769 -3.565 4.374 1.0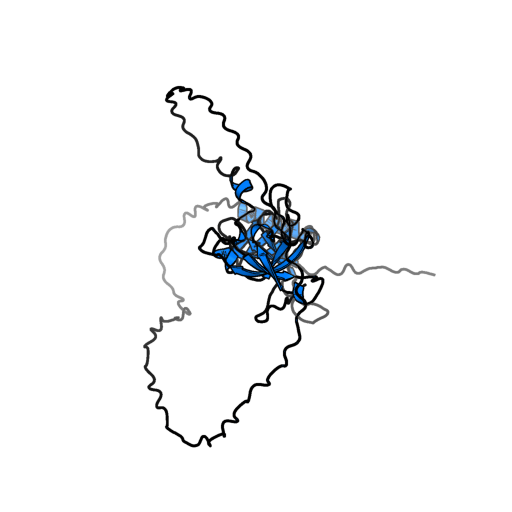0 97.75 311 LEU A O 1
ATOM 2402 N N . GLU A 1 312 ? 5.139 -5.092 5.882 1.00 96.75 312 GLU A N 1
ATOM 2403 C CA . GLU A 1 312 ? 6.250 -4.806 6.790 1.00 96.75 312 GLU A CA 1
ATOM 2404 C C . GLU A 1 312 ? 7.547 -5.387 6.221 1.00 96.75 312 GLU A C 1
ATOM 2406 O O . GLU A 1 312 ? 7.614 -6.579 5.905 1.00 96.75 312 GLU A O 1
ATOM 2411 N N . VAL A 1 313 ? 8.560 -4.530 6.085 1.00 97.25 313 VAL A N 1
ATOM 2412 C CA . VAL A 1 313 ? 9.890 -4.880 5.581 1.00 97.25 313 VAL A CA 1
ATOM 2413 C C . VAL A 1 313 ? 10.917 -4.572 6.665 1.00 97.25 313 VAL A C 1
ATOM 2415 O O . VAL A 1 313 ? 10.908 -3.467 7.211 1.00 97.25 313 VAL A O 1
ATOM 2418 N N . ASP A 1 314 ? 11.775 -5.538 6.987 1.00 96.88 314 ASP A N 1
ATOM 2419 C CA . ASP A 1 314 ? 12.847 -5.361 7.970 1.00 96.88 314 ASP A CA 1
ATOM 2420 C C . ASP A 1 314 ? 14.076 -4.623 7.391 1.00 96.88 314 ASP A C 1
ATOM 2422 O O . ASP A 1 314 ? 14.077 -4.133 6.256 1.00 96.88 314 ASP A O 1
ATOM 2426 N N . GLU A 1 315 ? 15.130 -4.489 8.198 1.00 95.56 315 GLU A N 1
ATOM 2427 C CA . GLU A 1 315 ? 16.375 -3.820 7.793 1.00 95.56 315 GLU A CA 1
ATOM 2428 C C . GLU A 1 315 ? 17.144 -4.591 6.706 1.00 95.56 315 GLU A C 1
ATOM 2430 O O . GLU A 1 315 ? 17.866 -3.976 5.920 1.00 95.56 315 GLU A O 1
ATOM 2435 N N . ASP A 1 316 ? 16.930 -5.905 6.617 1.00 96.56 316 ASP A N 1
ATOM 2436 C CA . ASP A 1 316 ? 17.559 -6.828 5.668 1.00 96.56 316 ASP A CA 1
ATOM 2437 C C . ASP A 1 316 ? 16.702 -7.039 4.400 1.00 96.56 316 ASP A C 1
ATOM 2439 O O . ASP A 1 316 ? 16.915 -7.974 3.624 1.00 96.56 316 ASP A O 1
ATOM 2443 N N . ASP A 1 317 ? 15.728 -6.156 4.163 1.00 95.69 317 ASP A N 1
ATOM 2444 C CA . ASP A 1 317 ? 14.781 -6.210 3.049 1.00 95.69 317 ASP A CA 1
ATOM 2445 C C . ASP A 1 317 ? 13.870 -7.470 3.064 1.00 95.69 317 ASP A C 1
ATOM 2447 O O . ASP A 1 317 ? 13.290 -7.828 2.033 1.00 95.69 317 ASP A O 1
ATOM 2451 N N . ASN A 1 318 ? 13.704 -8.176 4.190 1.00 96.06 318 ASN A N 1
ATOM 2452 C CA . ASN A 1 318 ? 12.772 -9.304 4.328 1.00 96.06 318 ASN A CA 1
ATOM 2453 C C . ASN A 1 318 ? 11.345 -8.834 4.594 1.00 96.06 318 ASN A C 1
ATOM 2455 O O . ASN A 1 318 ? 11.112 -7.883 5.330 1.00 96.06 318 ASN A O 1
ATOM 2459 N N . ILE A 1 319 ? 10.381 -9.545 4.009 1.00 95.44 319 ILE A N 1
ATOM 2460 C CA . ILE A 1 319 ? 8.953 -9.260 4.158 1.00 95.44 319 ILE A CA 1
ATOM 2461 C C . ILE A 1 319 ? 8.429 -10.101 5.321 1.00 95.44 319 ILE A C 1
ATOM 2463 O O . ILE A 1 319 ? 8.522 -11.327 5.277 1.00 95.44 319 ILE A O 1
ATOM 2467 N N . LEU A 1 320 ? 7.898 -9.452 6.357 1.00 92.69 320 LEU A N 1
ATOM 2468 C CA . LEU A 1 320 ? 7.523 -10.123 7.606 1.00 92.69 320 LEU A CA 1
ATOM 2469 C C . LEU A 1 320 ? 6.110 -10.727 7.578 1.00 92.69 320 LEU A C 1
ATOM 2471 O O . LEU A 1 320 ? 5.864 -11.709 8.273 1.00 92.69 320 LEU A O 1
ATOM 2475 N N . ASN A 1 321 ? 5.196 -10.174 6.770 1.00 83.12 321 ASN A N 1
ATOM 2476 C CA . ASN A 1 321 ? 3.779 -10.558 6.750 1.00 83.12 321 ASN A CA 1
ATOM 2477 C C . ASN A 1 321 ? 3.259 -10.691 5.308 1.00 83.12 321 ASN A C 1
ATOM 2479 O O . ASN A 1 321 ? 2.822 -9.700 4.718 1.00 83.12 321 ASN A O 1
ATOM 2483 N N . LEU A 1 322 ? 3.332 -11.903 4.750 1.00 79.06 322 LEU A N 1
ATOM 2484 C CA . LEU A 1 322 ? 2.755 -12.264 3.447 1.00 79.06 322 LEU A CA 1
ATOM 2485 C C . LEU A 1 322 ? 1.321 -12.779 3.588 1.00 79.06 322 LEU A C 1
ATOM 2487 O O . LEU A 1 322 ? 1.099 -13.627 4.481 1.00 79.06 322 LEU A O 1
#

pLDDT: mean 75.72, std 22.7, range [36.66, 98.5]

Radius of gyration: 33.5 Å; Cα contacts (8 Å, |Δi|>4): 395; chains: 1; bounding box: 91×86×94 Å

Mean predicted aligned error: 16.89 Å

Nearest PDB structures (foldseek):
  7xn7-assembly1_W  TM=5.312E-01  e=6.557E-05  Komagataella phaffii
  8uhd-assembly1_Z  TM=4.546E-01  e=3.962E-04  Homo sapiens
  8ui0-assembly1_Z  TM=4.256E-01  e=6.572E-04  Homo sapiens
  8rap-assembly1_Z  TM=3.607E-01  e=1.220E-03  Saccharomyces cerevisiae

Sequence (322 aa):
MATGLERGSAAAQPDAVIIDEGFLIQRTGVNPRTGEAWKPCWVIRRDCPSALLTQWNEKRSIVSSGEVKQEADDTPKLLLNSGIDVLRKRTASVSVKQEQEEIKVEDGGDRKRQKSERWTAPQVAAHTSSQPSKPKWGPSRSGVSSTDTDSAELPSGDASSTQLHSADSTFELAVRHENWLLFPEIRSKRGMLVVIQGSHGDGQKDGWYNGDLEGARGVILMVFVSGSSIMPPVARVKMLNPRDESEATLTIPVVYLWPVEPDEPGQNVLMLQGDHRGEVGKVREEDEIGWFISVGKMHCTVAAENLERILEVDEDDNILNL

Foldseek 3Di:
DDDDPPPDDPPPQFDWAQDDDLRFIAGADADPVPRHHDDTDGDAPVRDPVVRVVVVVVVVVVVVPPPVPPPPPPDDDDDDDDDDDDDDDDPDDDDDDPDDDPPPDPPDDDDDDDDDDDDDDDDDDDDDDDDDDDDDDDDDDDDDDDDDDDDDDDDDDDDDDDDDPDPPPPVVVVVQAACLCVPPLNQPDWQFKWFFACQCPPVVDNHNPNCPRHRWIWIFGGKDPDPDPVDAIWTWTQTPDAPDPVRRIDIGGRNRIDFDFDDDFQFWKAFSDDPRHSFIWGFSYADPQPTFTDGPNDTDGDHRSRIGTGFDADPVRDTDDD

Organism: NCBI:txid139825

Solvent-accessible surface area (backbone atoms only — not comparable to full-atom values): 21098 Å² total; per-residue (Å²): 140,85,86,84,81,78,90,78,71,85,70,78,74,64,64,60,43,70,77,47,92,68,39,29,33,38,43,56,65,59,36,90,89,76,73,41,66,48,69,71,41,77,41,48,70,90,77,47,56,65,70,52,54,51,53,49,51,54,56,48,49,60,64,71,64,65,74,76,74,77,75,83,76,92,68,84,91,74,90,80,92,82,89,85,89,84,88,84,83,80,85,74,88,76,79,81,75,86,75,84,77,79,81,78,78,77,91,75,85,86,81,77,86,76,78,82,78,80,83,76,78,81,84,76,77,89,73,86,78,82,78,81,82,77,84,82,84,73,87,80,78,88,80,88,81,89,78,90,80,81,91,77,91,82,80,94,73,94,74,94,72,94,74,80,92,81,76,81,72,73,74,61,69,80,66,63,65,71,53,64,65,68,40,73,58,42,33,74,52,57,18,44,31,31,32,29,42,74,21,59,37,82,85,86,47,87,38,48,77,81,23,77,55,52,70,42,44,28,28,34,64,41,59,47,75,54,95,45,94,87,45,76,39,32,27,39,28,37,35,76,78,44,92,45,84,80,48,34,55,42,78,42,53,42,73,31,51,37,74,32,53,72,88,57,63,70,39,39,28,32,28,71,51,72,100,54,41,43,41,67,28,34,33,48,35,83,48,100,77,27,31,32,30,38,44,91,94,45,75,49,76,42,45,48,94,40,33,24,21,39,40,55,57,53,96,83,71,46,74,76,65,131

Secondary structure (DSSP, 8-state):
---------------EEEEETTTEEEE-SB-TTTSSBPPPEE--GGGS-HHHHHHHHHHHHHHHT------------------------------------------------------PPP--------PPPPP----PPP----------------------S---SSSSSTTSSSSGGGSHHHHT---BEEEE-STT--SSS--SGGGTTTT-EEEEEEEE--SSTTS--EEEEEESS-SSGGGGEEEEEGGGEEEPPP-STT-EEEE-SSTTTT-EEEEEEEETTEEEEEETTEEEEE-GGGEEEE--B-TTS-BS--